Protein AF-A0A7S3XHD9-F1 (afdb_monomer_lite)

Sequence (256 aa):
PSIQSLKLDARKAGAHGLLSALAGLQSGSVPNLRVLRVNCAAEKDHFVDNLVDFCCNVLKPDVLESLHISGIRSFDTLCAILGAHSASLRTVRADYFVAGHEARFEEGALPLMPRLTSLALDVADVTEISSALALRVLSAIEEPEKVQRLYLPHVEISGDSNHVSQVVQVLNRFTGLKQLVLRFAFMPVSIKELVRMREVDLRHLPAVCISDHFIVAMERWAPWWPAISEVWEKEDSITGLSVFQEQIDFEVLDGT

Organism: Oxyrrhis marina (NCBI:txid2969)

Radius of gyration: 19.62 Å; chains: 1; bounding box: 44×36×56 Å

Structure (mmCIF, N/CA/C/O backbone):
data_AF-A0A7S3XHD9-F1
#
_entry.id   AF-A0A7S3XHD9-F1
#
loop_
_atom_site.group_PDB
_atom_site.id
_atom_site.type_symbol
_atom_site.label_atom_id
_atom_site.label_alt_id
_atom_site.label_comp_id
_atom_site.label_asym_id
_atom_site.label_entity_id
_atom_site.label_seq_id
_atom_site.pdbx_PDB_ins_code
_atom_site.Cartn_x
_atom_site.Cartn_y
_atom_site.Cartn_z
_atom_site.occupancy
_atom_site.B_iso_or_equiv
_atom_site.auth_seq_id
_atom_site.auth_comp_id
_atom_site.auth_asym_id
_atom_site.auth_atom_id
_atom_site.pdbx_PDB_model_num
ATOM 1 N N . PRO A 1 1 ? 5.217 16.726 -26.796 1.00 50.06 1 PRO A N 1
ATOM 2 C CA . PRO A 1 1 ? 4.225 16.212 -25.818 1.00 50.06 1 PRO A CA 1
ATOM 3 C C . PRO A 1 1 ? 4.930 15.432 -24.699 1.00 50.06 1 PRO A C 1
ATOM 5 O O . PRO A 1 1 ? 5.547 14.411 -24.980 1.00 50.06 1 PRO A O 1
ATOM 8 N N . SER A 1 2 ? 4.908 15.929 -23.459 1.00 76.06 2 SER A N 1
ATOM 9 C CA . SER A 1 2 ? 5.414 15.179 -22.304 1.00 76.06 2 SER A CA 1
ATOM 10 C C . SER A 1 2 ? 4.309 14.265 -21.772 1.00 76.06 2 SER A C 1
ATOM 12 O O . SER A 1 2 ? 3.224 14.724 -21.424 1.00 76.06 2 SER A O 1
ATOM 14 N N . ILE A 1 3 ? 4.562 12.956 -21.744 1.00 82.25 3 ILE A N 1
ATOM 15 C CA . ILE A 1 3 ? 3.629 11.990 -21.156 1.00 82.25 3 ILE A CA 1
ATOM 16 C C . ILE A 1 3 ? 3.676 12.179 -19.637 1.00 82.25 3 ILE A C 1
ATOM 18 O O . ILE A 1 3 ? 4.715 11.954 -19.024 1.00 82.25 3 ILE A O 1
ATOM 22 N N . GLN A 1 4 ? 2.564 12.620 -19.045 1.00 92.19 4 GLN A N 1
ATOM 23 C CA . GLN A 1 4 ? 2.429 12.795 -17.592 1.00 92.19 4 GLN A CA 1
ATOM 24 C C . GLN A 1 4 ? 1.729 11.618 -16.912 1.00 92.19 4 GLN A C 1
ATOM 26 O O . GLN A 1 4 ? 1.940 11.368 -15.725 1.00 92.19 4 GLN A O 1
ATOM 31 N N . SER A 1 5 ? 0.916 10.877 -17.665 1.00 95.31 5 SER A N 1
ATOM 32 C CA . SER A 1 5 ? 0.209 9.696 -17.188 1.00 95.31 5 SER A CA 1
ATOM 33 C C . SER A 1 5 ? 0.223 8.602 -18.245 1.00 95.31 5 SER A C 1
ATOM 35 O O . SER A 1 5 ? 0.056 8.882 -19.434 1.00 95.31 5 SER A O 1
ATOM 37 N N . LEU A 1 6 ? 0.415 7.361 -17.804 1.00 95.12 6 LEU A N 1
ATOM 38 C CA . LEU A 1 6 ? 0.430 6.182 -18.654 1.00 95.12 6 LEU A CA 1
ATOM 39 C C . LEU A 1 6 ? -0.411 5.073 -18.022 1.00 95.12 6 LEU A C 1
ATOM 41 O O . LEU A 1 6 ? -0.304 4.799 -16.825 1.00 95.12 6 LEU A O 1
ATOM 45 N N . LYS A 1 7 ? -1.233 4.420 -18.849 1.00 95.56 7 LYS A N 1
ATOM 46 C CA . LYS A 1 7 ? -1.968 3.209 -18.483 1.00 95.56 7 LYS A CA 1
ATOM 47 C C . LYS A 1 7 ? -1.581 2.066 -19.416 1.00 95.56 7 LYS A C 1
ATOM 49 O O . LYS A 1 7 ? -1.756 2.190 -20.627 1.00 95.56 7 LYS A O 1
ATOM 54 N N . LEU A 1 8 ? -1.123 0.957 -18.850 1.00 93.75 8 LEU A N 1
ATOM 55 C CA . LEU A 1 8 ? -0.760 -0.263 -19.567 1.00 93.75 8 LEU A CA 1
ATOM 56 C C . LEU A 1 8 ? -1.633 -1.427 -19.097 1.00 93.75 8 LEU A C 1
ATOM 58 O O . LEU A 1 8 ? -1.989 -1.528 -17.926 1.00 93.75 8 LEU A O 1
ATOM 62 N N . ASP A 1 9 ? -2.004 -2.296 -20.028 1.00 91.81 9 ASP A N 1
ATOM 63 C CA . ASP A 1 9 ? -2.854 -3.456 -19.764 1.00 91.81 9 ASP A CA 1
ATOM 64 C C . ASP A 1 9 ? -2.327 -4.639 -20.575 1.00 91.81 9 ASP A C 1
ATOM 66 O O . ASP A 1 9 ? -2.445 -4.658 -21.802 1.00 91.81 9 ASP A O 1
ATOM 70 N N . ALA A 1 10 ? -1.738 -5.620 -19.891 1.00 89.56 10 ALA A N 1
ATOM 71 C CA . ALA A 1 10 ? -1.084 -6.782 -20.484 1.00 89.56 10 ALA A CA 1
ATOM 72 C C . ALA A 1 10 ? -2.041 -7.695 -21.275 1.00 89.56 10 ALA A C 1
ATOM 74 O O . ALA A 1 10 ? -1.591 -8.549 -22.055 1.00 89.56 10 ALA A O 1
ATOM 75 N N . ARG A 1 11 ? -3.364 -7.514 -21.139 1.00 87.31 11 ARG A N 1
ATOM 76 C CA . ARG A 1 11 ? -4.358 -8.191 -21.987 1.00 87.31 11 ARG A CA 1
ATOM 77 C C . ARG A 1 11 ? -4.412 -7.600 -23.398 1.00 87.31 11 ARG A C 1
ATOM 79 O O . ARG A 1 11 ? -4.894 -8.260 -24.314 1.00 87.31 11 ARG A O 1
ATOM 86 N N . LYS A 1 12 ? -3.898 -6.383 -23.605 1.00 88.44 12 LYS A N 1
ATOM 87 C CA . LYS A 1 12 ? -3.920 -5.679 -24.894 1.00 88.44 12 LYS A CA 1
ATOM 88 C C . LYS A 1 12 ? -2.585 -5.824 -25.616 1.00 88.44 12 LYS A C 1
ATOM 90 O O . LYS A 1 12 ? -1.563 -5.357 -25.126 1.00 88.44 12 LYS A O 1
ATOM 95 N N . ALA A 1 13 ? -2.601 -6.372 -26.833 1.00 83.12 13 ALA A N 1
ATOM 96 C CA . ALA A 1 13 ? -1.393 -6.536 -27.653 1.00 83.12 13 ALA A CA 1
ATOM 97 C C . ALA A 1 13 ? -0.611 -5.220 -27.849 1.00 83.12 13 ALA A C 1
ATOM 99 O O . ALA A 1 13 ? 0.613 -5.204 -27.756 1.00 83.12 13 ALA A O 1
ATOM 100 N N . GLY A 1 14 ? -1.314 -4.094 -28.026 1.00 86.94 14 GLY A N 1
ATOM 101 C CA . GLY A 1 14 ? -0.682 -2.777 -28.159 1.00 86.94 14 GLY A CA 1
ATOM 102 C C . GLY A 1 14 ? 0.107 -2.323 -26.923 1.00 86.94 14 GLY A C 1
ATOM 103 O O . GLY A 1 14 ? 1.069 -1.577 -27.069 1.00 86.94 14 GLY A O 1
ATOM 104 N N . ALA A 1 15 ? -0.245 -2.792 -25.719 1.00 90.50 15 ALA A N 1
ATOM 105 C CA . ALA A 1 15 ? 0.493 -2.453 -24.502 1.00 90.50 15 ALA A CA 1
ATOM 106 C C . ALA A 1 15 ? 1.869 -3.133 -24.457 1.00 90.50 15 ALA A C 1
ATOM 108 O O . ALA A 1 15 ? 2.820 -2.520 -23.989 1.00 90.50 15 ALA A O 1
ATOM 109 N N . HIS A 1 16 ? 1.985 -4.356 -24.987 1.00 89.69 16 HIS A N 1
ATOM 110 C CA . HIS A 1 16 ? 3.262 -5.076 -25.089 1.00 89.69 16 HIS A CA 1
ATOM 111 C C . HIS A 1 16 ? 4.224 -4.359 -26.032 1.00 89.69 16 HIS A C 1
ATOM 113 O O . HIS A 1 16 ? 5.355 -4.073 -25.656 1.00 89.69 16 HIS A O 1
ATOM 119 N N . GLY A 1 17 ? 3.751 -4.008 -27.234 1.00 89.94 17 GLY A N 1
ATOM 120 C CA . GLY A 1 17 ? 4.565 -3.283 -28.212 1.00 89.94 17 GLY A CA 1
ATOM 121 C C . GLY A 1 17 ? 5.004 -1.908 -27.707 1.00 89.94 17 GLY A C 1
ATOM 122 O O . GLY A 1 17 ? 6.162 -1.536 -27.867 1.00 89.94 17 GLY A O 1
ATOM 123 N N . LEU A 1 18 ? 4.102 -1.174 -27.043 1.00 92.06 18 LEU A N 1
ATOM 124 C CA . LEU A 1 18 ? 4.435 0.113 -26.437 1.00 92.06 18 LEU A CA 1
ATOM 125 C C . LEU A 1 18 ? 5.470 -0.036 -25.318 1.00 92.06 18 LEU A C 1
ATOM 127 O O . LEU A 1 18 ? 6.449 0.700 -25.308 1.00 92.06 18 LEU A O 1
ATOM 131 N N . LEU A 1 19 ? 5.266 -0.970 -24.386 1.00 93.12 19 LEU A N 1
ATOM 132 C CA . LEU A 1 19 ? 6.171 -1.153 -23.256 1.00 93.12 19 LEU A CA 1
ATOM 133 C C . LEU A 1 19 ? 7.561 -1.614 -23.708 1.00 93.12 19 LEU A C 1
ATOM 135 O O . LEU A 1 19 ? 8.549 -1.065 -23.242 1.00 93.12 19 LEU A O 1
ATOM 139 N N . SER A 1 20 ? 7.643 -2.531 -24.674 1.00 92.31 20 SER A N 1
ATOM 140 C CA . SER A 1 20 ? 8.919 -2.941 -25.273 1.00 92.31 20 SER A CA 1
ATOM 141 C C . SER A 1 20 ? 9.640 -1.768 -25.954 1.00 92.31 20 SER A C 1
ATOM 143 O O . SER A 1 20 ? 10.838 -1.578 -25.752 1.00 92.31 20 SER A O 1
ATOM 145 N N . ALA A 1 21 ? 8.917 -0.921 -26.697 1.00 92.31 21 ALA A N 1
ATOM 146 C CA . ALA A 1 21 ? 9.502 0.277 -27.302 1.00 92.31 21 ALA A CA 1
ATOM 147 C C . ALA A 1 21 ? 9.981 1.293 -26.251 1.00 92.31 21 ALA A C 1
ATOM 149 O O . ALA A 1 21 ? 11.014 1.929 -26.442 1.00 92.31 21 ALA A O 1
ATOM 150 N N . LEU A 1 22 ? 9.240 1.443 -25.148 1.00 92.69 22 LEU A N 1
ATOM 151 C CA . LEU A 1 22 ? 9.609 2.312 -24.031 1.00 92.69 22 LEU A CA 1
ATOM 152 C C . LEU A 1 22 ? 10.825 1.778 -23.263 1.00 92.69 22 LEU A C 1
ATOM 154 O O . LEU A 1 22 ? 11.707 2.566 -22.939 1.00 92.69 22 LEU A O 1
ATOM 158 N N . ALA A 1 23 ? 10.898 0.471 -23.010 1.00 91.56 23 ALA A N 1
ATOM 159 C CA . ALA A 1 23 ? 12.026 -0.180 -22.342 1.00 91.56 23 ALA A CA 1
ATOM 160 C C . ALA A 1 23 ? 13.334 -0.058 -23.148 1.00 91.56 23 ALA A C 1
ATOM 162 O O . ALA A 1 23 ? 14.412 0.012 -22.571 1.00 91.56 23 ALA A O 1
ATOM 163 N N . GLY A 1 24 ? 13.245 0.051 -24.479 1.00 90.56 24 GLY A N 1
ATOM 164 C CA . GLY A 1 24 ? 14.393 0.291 -25.360 1.00 90.56 24 GLY A CA 1
ATOM 165 C C . GLY A 1 24 ? 14.891 1.744 -25.425 1.00 90.56 24 GLY A C 1
ATOM 166 O O . GLY A 1 24 ? 15.831 2.029 -26.169 1.00 90.56 24 GLY A O 1
ATOM 167 N N . LEU A 1 25 ? 14.263 2.684 -24.709 1.00 92.38 25 LEU A N 1
ATOM 168 C CA . LEU A 1 25 ? 14.710 4.079 -24.673 1.00 92.38 25 LEU A CA 1
ATOM 169 C C . LEU A 1 25 ? 15.933 4.260 -23.764 1.00 92.38 25 LEU A C 1
ATOM 171 O O . LEU A 1 25 ? 16.228 3.451 -22.892 1.00 92.38 25 LEU A O 1
ATOM 175 N N . GLN A 1 26 ? 16.641 5.377 -23.942 1.00 90.88 26 GLN A N 1
ATOM 176 C CA . GLN A 1 26 ? 17.751 5.731 -23.059 1.00 90.88 26 GLN A CA 1
ATOM 177 C C . GLN A 1 26 ? 17.249 6.117 -21.661 1.00 90.88 26 GLN A C 1
ATOM 179 O O . GLN A 1 26 ? 16.172 6.704 -21.513 1.00 90.88 26 GLN A O 1
ATOM 184 N N . SER A 1 27 ? 18.072 5.870 -20.643 1.00 88.25 27 SER A N 1
ATOM 185 C CA . SER A 1 27 ? 17.788 6.278 -19.265 1.00 88.25 27 SER A CA 1
ATOM 186 C C . SER A 1 27 ? 17.472 7.774 -19.147 1.00 88.25 27 SER A C 1
ATOM 188 O O . SER A 1 27 ? 18.116 8.616 -19.774 1.00 88.25 27 SER A O 1
ATOM 190 N N . GLY A 1 28 ? 16.447 8.113 -18.364 1.00 84.38 28 GLY A N 1
ATOM 191 C CA . GLY A 1 28 ? 15.985 9.483 -18.144 1.00 84.38 28 GLY A CA 1
ATOM 192 C C . GLY A 1 28 ? 15.171 10.092 -19.294 1.00 84.38 28 GLY A C 1
ATOM 193 O O . GLY A 1 28 ? 14.738 11.241 -19.177 1.00 84.38 28 GLY A O 1
ATOM 194 N N . SER A 1 29 ? 14.908 9.349 -20.377 1.00 87.25 29 SER A N 1
ATOM 195 C CA . SER A 1 29 ? 14.198 9.864 -21.566 1.00 87.25 29 SER A CA 1
ATOM 196 C C . SER A 1 29 ? 12.723 10.189 -21.322 1.00 87.25 29 SER A C 1
ATOM 198 O O . SER A 1 29 ? 12.101 10.896 -22.116 1.00 87.25 29 SER A O 1
ATOM 200 N N . VAL A 1 30 ? 12.149 9.713 -20.215 1.00 87.69 30 VAL A N 1
ATOM 201 C CA . VAL A 1 30 ? 10.763 9.992 -19.818 1.00 87.69 30 VAL A CA 1
ATOM 202 C C . VAL A 1 30 ? 10.754 10.725 -18.465 1.00 87.69 30 VAL A C 1
ATOM 204 O O . VAL A 1 30 ? 10.486 10.127 -17.424 1.00 87.69 30 VAL A O 1
ATOM 207 N N . PRO A 1 31 ? 11.054 12.040 -18.438 1.00 88.75 31 PRO A N 1
ATOM 208 C CA . PRO A 1 31 ? 11.304 12.770 -17.191 1.00 88.75 31 PRO A CA 1
ATOM 209 C C . PRO A 1 31 ? 10.044 13.308 -16.500 1.00 88.75 31 PRO A C 1
ATOM 211 O O . PRO A 1 31 ? 10.154 13.914 -15.438 1.00 88.75 31 PRO A O 1
ATOM 214 N N . ASN A 1 32 ? 8.864 13.161 -17.111 1.00 91.56 32 ASN A N 1
ATOM 215 C CA . ASN A 1 32 ? 7.633 13.831 -16.674 1.00 91.56 32 ASN A CA 1
ATOM 216 C C . ASN A 1 32 ?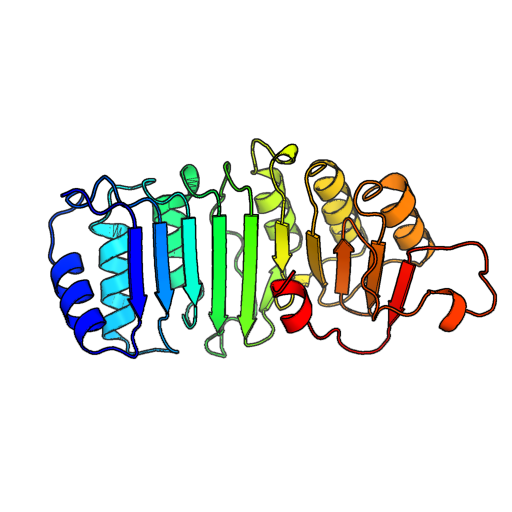 6.492 12.874 -16.311 1.00 91.56 32 ASN A C 1
ATOM 218 O O . ASN A 1 32 ? 5.406 13.350 -15.980 1.00 91.56 32 ASN A O 1
ATOM 222 N N . LEU A 1 33 ? 6.702 11.557 -16.383 1.00 95.56 33 LEU A N 1
ATOM 223 C CA . LEU A 1 33 ? 5.658 10.594 -16.049 1.00 95.56 33 LEU A CA 1
ATOM 224 C C . LEU A 1 33 ? 5.427 10.618 -14.535 1.00 95.56 33 LEU A C 1
ATOM 226 O O . LEU A 1 33 ? 6.297 10.211 -13.782 1.00 95.56 33 LEU A O 1
ATOM 230 N N . ARG A 1 34 ? 4.271 11.113 -14.083 1.00 96.69 34 ARG A N 1
ATOM 231 C CA . ARG A 1 34 ? 3.917 11.202 -12.655 1.00 96.69 34 ARG A CA 1
ATOM 232 C C . ARG A 1 34 ? 2.984 10.087 -12.208 1.00 96.69 34 ARG A C 1
ATOM 234 O O . ARG A 1 34 ? 3.009 9.705 -11.043 1.00 96.69 34 ARG A O 1
ATOM 241 N N . VAL A 1 35 ? 2.156 9.583 -13.122 1.00 97.44 35 VAL A N 1
ATOM 242 C CA . VAL A 1 35 ? 1.124 8.586 -12.820 1.00 97.44 35 VAL A CA 1
ATOM 243 C C . VAL A 1 35 ? 1.287 7.376 -13.724 1.00 97.44 35 VAL A C 1
ATOM 245 O O . VAL A 1 35 ? 1.111 7.485 -14.940 1.00 97.44 35 VAL A O 1
ATOM 248 N N . LEU A 1 36 ? 1.545 6.216 -13.131 1.00 97.31 36 LEU A N 1
ATOM 249 C CA . LEU A 1 36 ? 1.634 4.946 -13.840 1.00 97.31 36 LEU A CA 1
ATOM 250 C C . LEU A 1 36 ? 0.563 3.983 -13.324 1.00 97.31 36 LEU A C 1
ATOM 252 O O . LEU A 1 36 ? 0.463 3.726 -12.126 1.00 97.31 36 LEU A O 1
ATOM 256 N N . ARG A 1 37 ? -0.255 3.461 -14.240 1.00 96.62 37 ARG A N 1
ATOM 257 C CA . ARG A 1 37 ? -1.253 2.426 -13.954 1.00 96.62 37 ARG A CA 1
ATOM 258 C C . ARG A 1 37 ? -0.992 1.209 -14.827 1.00 96.62 37 ARG A C 1
ATOM 260 O O . ARG A 1 37 ? -1.014 1.332 -16.048 1.00 96.62 37 ARG A O 1
ATOM 267 N N . VAL A 1 38 ? -0.791 0.045 -14.234 1.00 94.12 38 VAL A N 1
ATOM 268 C CA . VAL A 1 38 ? -0.459 -1.182 -14.959 1.00 94.12 38 VAL A CA 1
ATOM 269 C C . VAL A 1 38 ? -1.341 -2.317 -14.478 1.00 94.12 38 VAL A C 1
ATOM 271 O O . VAL A 1 38 ? -1.474 -2.539 -13.284 1.00 94.12 38 VAL A O 1
ATOM 274 N N . ASN A 1 39 ? -1.931 -3.044 -15.419 1.00 91.56 39 ASN A N 1
ATOM 275 C CA . ASN A 1 39 ? -2.492 -4.363 -15.165 1.00 91.56 39 ASN A CA 1
ATOM 276 C C . ASN A 1 39 ? -1.586 -5.396 -15.841 1.00 91.56 39 ASN A C 1
ATOM 278 O O . ASN A 1 39 ? -1.550 -5.472 -17.070 1.00 91.56 39 ASN A O 1
ATOM 282 N N . CYS A 1 40 ? -0.846 -6.160 -15.044 1.00 87.38 40 CYS A N 1
ATOM 283 C CA . CYS A 1 40 ? 0.079 -7.201 -15.485 1.00 87.38 40 CYS A CA 1
ATOM 284 C C . CYS A 1 40 ? -0.634 -8.511 -15.863 1.00 87.38 40 CYS A C 1
ATOM 286 O O . CYS A 1 40 ? -0.023 -9.377 -16.483 1.00 87.38 40 CYS A O 1
ATOM 288 N N . ALA A 1 41 ? -1.928 -8.645 -15.545 1.00 79.00 41 ALA A N 1
ATOM 289 C CA . ALA A 1 41 ? -2.778 -9.781 -15.898 1.00 79.00 41 ALA A CA 1
ATOM 290 C C . ALA A 1 41 ? -2.167 -11.167 -15.588 1.00 79.00 41 ALA A C 1
ATOM 292 O O . ALA A 1 41 ? -2.332 -12.087 -16.386 1.00 79.00 41 ALA A O 1
ATOM 293 N N . ALA A 1 42 ? -1.519 -11.305 -14.423 1.00 62.09 42 ALA A N 1
ATOM 294 C CA . ALA A 1 42 ? -1.045 -12.565 -13.841 1.00 62.09 42 ALA A CA 1
ATOM 295 C C . ALA A 1 42 ? -0.026 -13.345 -14.706 1.00 62.09 42 ALA A C 1
ATOM 297 O O . ALA A 1 42 ? -0.090 -14.568 -14.788 1.00 62.09 42 ALA A O 1
ATOM 298 N N . GLU A 1 43 ? 0.926 -12.589 -15.268 1.00 60.78 43 GLU A N 1
ATOM 299 C CA . GLU A 1 43 ? 2.198 -12.992 -15.903 1.00 60.78 43 GLU A CA 1
ATOM 300 C C . GLU A 1 43 ? 2.185 -13.447 -17.373 1.00 60.78 43 GLU A C 1
ATOM 302 O O . GLU A 1 43 ? 1.714 -14.511 -17.762 1.00 60.78 43 GLU A O 1
ATOM 307 N N . LYS A 1 44 ? 2.824 -12.613 -18.199 1.00 59.84 44 LYS A N 1
ATOM 308 C CA . LYS A 1 44 ? 3.521 -12.983 -19.433 1.00 59.84 44 LYS A CA 1
ATOM 309 C C . LYS A 1 44 ? 4.944 -12.469 -19.226 1.00 59.84 44 LYS A C 1
ATOM 311 O O . LYS A 1 44 ? 5.110 -11.255 -19.290 1.00 59.84 44 LYS A O 1
ATOM 316 N N . ASP A 1 45 ? 5.910 -13.336 -18.936 1.00 68.50 45 ASP A N 1
ATOM 317 C CA . ASP A 1 45 ? 7.243 -12.994 -18.393 1.00 68.50 45 ASP A CA 1
ATOM 318 C C . ASP A 1 45 ? 7.872 -11.740 -19.027 1.00 68.50 45 ASP A C 1
ATOM 320 O O . ASP A 1 45 ? 8.182 -10.768 -18.345 1.00 68.50 45 ASP A O 1
ATOM 324 N N . HIS A 1 46 ? 7.875 -11.660 -20.362 1.00 81.25 46 HIS A N 1
ATOM 325 C CA . HIS A 1 46 ? 8.469 -10.530 -21.087 1.00 81.25 46 HIS A CA 1
ATOM 326 C C . HIS A 1 46 ? 7.798 -9.173 -20.817 1.00 81.25 46 HIS A C 1
ATOM 328 O O . HIS A 1 46 ? 8.421 -8.128 -20.986 1.00 81.25 46 HIS A O 1
ATOM 334 N N . PHE A 1 47 ? 6.514 -9.138 -20.457 1.00 88.69 47 PHE A N 1
ATOM 335 C CA . PHE A 1 47 ? 5.837 -7.885 -20.119 1.00 88.69 47 PHE A CA 1
ATOM 336 C C . PHE A 1 47 ? 6.332 -7.331 -18.785 1.00 88.69 47 PHE A C 1
ATOM 338 O O . PHE A 1 47 ? 6.496 -6.121 -18.658 1.00 88.69 47 PHE A O 1
ATOM 345 N N . VAL A 1 48 ? 6.558 -8.208 -17.806 1.00 89.06 48 VAL A N 1
ATOM 346 C CA . VAL A 1 48 ? 7.028 -7.821 -16.473 1.00 89.06 48 VAL A CA 1
ATOM 347 C C . VAL A 1 48 ? 8.491 -7.395 -16.541 1.00 89.06 48 VAL A C 1
ATOM 349 O O . VAL A 1 48 ? 8.814 -6.330 -16.026 1.00 89.06 48 VAL A O 1
ATOM 352 N N . ASP A 1 49 ? 9.329 -8.125 -17.279 1.00 90.12 49 ASP A N 1
ATOM 353 C CA . ASP A 1 49 ? 10.732 -7.748 -17.501 1.00 90.12 49 ASP A CA 1
ATOM 354 C C . ASP A 1 49 ? 10.844 -6.344 -18.110 1.00 90.12 49 ASP A C 1
ATOM 356 O O . ASP A 1 49 ? 11.497 -5.459 -17.560 1.00 90.12 49 ASP A O 1
ATOM 360 N N . ASN A 1 50 ? 10.101 -6.086 -19.195 1.00 93.69 50 ASN A N 1
ATOM 361 C CA . ASN A 1 50 ? 10.088 -4.762 -19.818 1.00 93.69 50 ASN A CA 1
ATOM 362 C C . ASN A 1 50 ? 9.489 -3.681 -18.898 1.00 93.69 50 ASN A C 1
ATOM 364 O O . ASN A 1 50 ? 9.836 -2.508 -19.033 1.00 93.69 50 ASN A O 1
ATOM 368 N N . LEU A 1 51 ? 8.575 -4.037 -17.985 1.00 94.75 51 LEU A N 1
ATOM 369 C CA . LEU A 1 51 ? 8.034 -3.099 -16.998 1.00 94.75 51 LEU A CA 1
ATOM 370 C C . LEU A 1 51 ? 9.107 -2.692 -15.993 1.00 94.75 51 LEU A C 1
ATOM 372 O 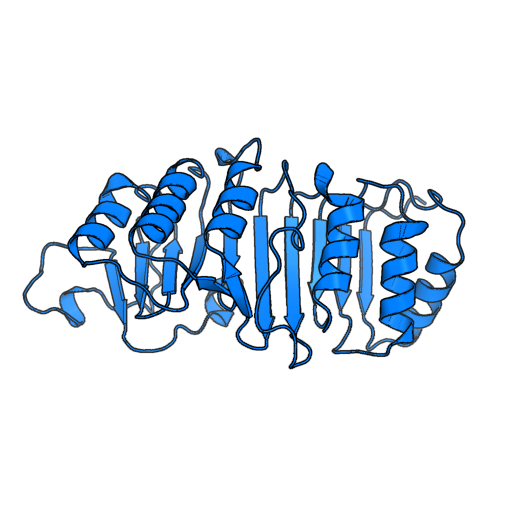O . LEU A 1 51 ? 9.250 -1.500 -15.724 1.00 94.75 51 LEU A O 1
ATOM 376 N N . VAL A 1 52 ? 9.855 -3.661 -15.468 1.00 94.06 52 VAL A N 1
ATOM 377 C CA . VAL A 1 52 ? 10.975 -3.408 -14.558 1.00 94.06 52 VAL A CA 1
ATOM 378 C C . VAL A 1 52 ? 12.030 -2.569 -15.256 1.00 94.06 52 VAL A C 1
ATOM 380 O O . VAL A 1 52 ? 12.413 -1.534 -14.723 1.00 94.06 52 VAL A O 1
ATOM 383 N N . ASP A 1 53 ? 12.444 -2.940 -16.467 1.00 94.56 53 ASP A N 1
ATOM 384 C CA . ASP A 1 53 ? 13.427 -2.166 -17.225 1.00 94.56 53 ASP A CA 1
ATOM 385 C C . ASP A 1 53 ? 12.952 -0.736 -17.472 1.00 94.56 53 ASP A C 1
ATOM 387 O O . ASP A 1 53 ? 13.687 0.230 -17.248 1.00 94.56 53 ASP A O 1
ATOM 391 N N . PHE A 1 54 ? 11.693 -0.570 -17.872 1.00 95.56 54 PHE A N 1
ATOM 392 C CA . PHE A 1 54 ? 11.133 0.753 -18.072 1.00 95.56 54 PHE A CA 1
ATOM 393 C C . PHE A 1 54 ? 11.140 1.579 -16.777 1.00 95.56 54 PHE A C 1
ATOM 395 O O . PHE A 1 54 ? 11.625 2.710 -16.778 1.00 95.56 54 PHE A O 1
ATOM 402 N N . CYS A 1 55 ? 10.634 1.034 -15.672 1.00 95.88 55 CYS A N 1
ATOM 403 C CA . CYS A 1 55 ? 10.525 1.756 -14.406 1.00 95.88 55 CYS A CA 1
ATOM 404 C C . CYS A 1 55 ? 11.882 2.020 -13.743 1.00 95.88 55 CYS A C 1
ATOM 406 O O . CYS A 1 55 ? 12.128 3.128 -13.278 1.00 95.88 55 CYS A O 1
ATOM 408 N N . CYS A 1 56 ? 12.766 1.030 -13.718 1.00 95.12 56 CYS A N 1
ATOM 409 C CA . CYS A 1 56 ? 14.016 1.089 -12.968 1.00 95.12 56 CYS A CA 1
ATOM 410 C C . CYS A 1 56 ? 15.170 1.692 -13.779 1.00 95.12 56 CYS A C 1
ATOM 412 O O . CYS A 1 56 ? 16.031 2.351 -13.200 1.00 95.12 56 CYS A O 1
ATOM 414 N N . ASN A 1 57 ? 15.193 1.497 -15.105 1.00 93.81 57 ASN A N 1
ATOM 415 C CA . ASN A 1 57 ? 16.333 1.878 -15.947 1.00 93.81 57 ASN A CA 1
ATOM 416 C C . ASN A 1 57 ? 16.023 3.048 -16.896 1.00 93.81 57 ASN A C 1
ATOM 418 O O . ASN A 1 57 ? 16.911 3.859 -17.178 1.00 93.81 57 ASN A O 1
ATOM 422 N N . VAL A 1 58 ? 14.783 3.170 -17.387 1.00 94.00 58 VAL A N 1
ATOM 423 C CA . VAL A 1 58 ? 14.406 4.197 -18.379 1.00 94.00 58 VAL A CA 1
ATOM 424 C C . VAL A 1 58 ? 13.787 5.439 -17.749 1.00 94.00 58 VAL A C 1
ATOM 426 O O . VAL A 1 58 ? 14.134 6.562 -18.132 1.00 94.00 58 VAL A O 1
ATOM 429 N N . LEU A 1 59 ? 12.847 5.275 -16.818 1.00 93.44 59 LEU A N 1
ATOM 430 C CA . LEU A 1 59 ? 12.245 6.409 -16.129 1.00 93.44 59 LEU A CA 1
ATOM 431 C C . LEU A 1 59 ? 13.312 7.170 -15.347 1.00 93.44 59 LEU A C 1
ATOM 433 O O . LEU A 1 59 ? 14.253 6.604 -14.796 1.00 93.44 59 LEU A O 1
ATOM 437 N N . LYS A 1 60 ? 13.149 8.492 -15.280 1.00 92.69 60 LYS A N 1
ATOM 438 C CA . LYS A 1 60 ? 13.951 9.279 -14.348 1.00 92.69 60 LYS A CA 1
ATOM 439 C C . LYS A 1 60 ? 13.628 8.799 -12.916 1.00 92.69 60 LYS A C 1
ATOM 441 O O . LYS A 1 60 ? 12.441 8.728 -12.593 1.00 92.69 60 LYS A O 1
ATOM 446 N N . PRO A 1 61 ? 14.625 8.515 -12.060 1.00 94.25 61 PRO A N 1
ATOM 447 C CA . PRO A 1 61 ? 14.380 8.145 -10.667 1.00 94.25 61 PRO A CA 1
ATOM 448 C C . PRO A 1 61 ? 13.516 9.180 -9.942 1.00 94.25 61 PRO A C 1
ATOM 450 O O . PRO A 1 61 ? 13.568 10.371 -10.268 1.00 94.25 61 PRO A O 1
ATOM 453 N N . ASP A 1 62 ? 12.704 8.713 -8.991 1.00 94.50 62 ASP A N 1
ATOM 454 C CA . ASP A 1 62 ? 11.829 9.566 -8.167 1.00 94.50 62 ASP A CA 1
ATOM 455 C C . ASP A 1 62 ? 10.947 10.546 -8.970 1.00 94.50 62 ASP A C 1
ATOM 457 O O . ASP A 1 62 ? 10.718 11.705 -8.599 1.00 94.50 62 ASP A O 1
ATOM 461 N N . VAL A 1 63 ? 10.453 10.090 -10.127 1.00 94.62 63 VAL A N 1
ATOM 462 C CA . VAL A 1 63 ? 9.504 10.852 -10.943 1.00 94.62 63 VAL A CA 1
ATOM 463 C C . VAL A 1 63 ? 8.049 10.483 -10.648 1.00 94.62 63 VAL A C 1
ATOM 465 O O . VAL A 1 63 ? 7.186 11.364 -10.716 1.00 94.62 63 VAL A O 1
ATOM 468 N N . LEU A 1 64 ? 7.770 9.221 -10.299 1.00 97.06 64 LEU A N 1
ATOM 469 C CA . LEU A 1 64 ? 6.411 8.735 -10.067 1.00 97.06 64 LEU A CA 1
ATOM 470 C C . LEU A 1 64 ? 5.862 9.231 -8.728 1.00 97.06 64 LEU A C 1
ATOM 472 O O . LEU A 1 64 ? 6.435 8.996 -7.669 1.00 97.06 64 LEU A O 1
ATOM 476 N N . GLU A 1 65 ? 4.703 9.874 -8.777 1.00 97.69 65 GLU A N 1
ATOM 477 C CA . GLU A 1 65 ? 3.948 10.311 -7.599 1.00 97.69 65 GLU A CA 1
ATOM 478 C C . GLU A 1 65 ? 2.798 9.347 -7.288 1.00 97.69 65 GLU A C 1
ATOM 480 O O . GLU A 1 65 ? 2.409 9.189 -6.130 1.00 97.69 65 GLU A O 1
ATOM 485 N N . SER A 1 66 ? 2.259 8.680 -8.313 1.00 97.62 66 SER A N 1
ATOM 486 C CA . SER A 1 66 ? 1.201 7.684 -8.173 1.00 97.62 66 SER A CA 1
ATOM 487 C C . SER A 1 66 ? 1.514 6.430 -8.978 1.00 97.62 66 SER A C 1
ATOM 489 O O . SER A 1 66 ? 1.721 6.493 -10.194 1.00 97.62 66 SER A O 1
ATOM 491 N N . LEU A 1 67 ? 1.493 5.292 -8.290 1.00 97.19 67 LEU A N 1
ATOM 492 C CA . LEU A 1 67 ? 1.678 3.974 -8.869 1.00 97.19 67 LEU A CA 1
ATOM 493 C C . LEU A 1 67 ? 0.477 3.090 -8.534 1.00 97.19 67 LEU A C 1
ATOM 495 O O . LEU A 1 67 ? 0.120 2.925 -7.370 1.00 97.19 67 LEU A O 1
ATOM 499 N N . HIS A 1 68 ? -0.137 2.522 -9.566 1.00 95.62 68 HIS A N 1
ATOM 500 C CA . HIS A 1 68 ? -1.119 1.456 -9.425 1.00 95.62 68 HIS A CA 1
ATOM 501 C C . HIS A 1 68 ? -0.662 0.261 -10.260 1.00 95.62 68 HIS A C 1
ATOM 503 O O . HIS A 1 68 ? -0.622 0.370 -11.484 1.00 95.62 68 HIS A O 1
ATOM 509 N N . ILE A 1 69 ? -0.326 -0.858 -9.626 1.00 92.50 69 ILE A N 1
ATOM 510 C CA . ILE A 1 69 ? 0.019 -2.108 -10.311 1.00 92.50 69 ILE A CA 1
ATOM 511 C C . ILE A 1 69 ? -0.943 -3.196 -9.850 1.00 92.50 69 ILE A C 1
ATOM 513 O O . ILE A 1 69 ? -1.097 -3.401 -8.657 1.00 92.50 69 ILE A O 1
ATOM 517 N N . SER A 1 70 ? -1.566 -3.911 -10.778 1.00 89.44 70 SER A N 1
ATOM 518 C CA . SER A 1 70 ? -2.365 -5.094 -10.463 1.00 89.44 70 SER A CA 1
ATOM 519 C C . SER A 1 70 ? -1.876 -6.326 -11.217 1.00 89.44 70 SER A C 1
ATOM 521 O O . SER A 1 70 ? -1.395 -6.224 -12.346 1.00 89.44 70 SER A O 1
ATOM 523 N N . GLY A 1 71 ? -2.002 -7.510 -10.619 1.00 85.00 71 GLY A N 1
ATOM 524 C CA . GLY A 1 71 ? -1.692 -8.786 -11.264 1.00 85.00 71 GLY A CA 1
ATOM 525 C C . GLY A 1 71 ? -0.207 -9.094 -11.448 1.00 85.00 71 GLY A C 1
ATOM 526 O O . GLY A 1 71 ? 0.119 -9.860 -12.354 1.00 85.00 71 GLY A O 1
ATOM 527 N N . ILE A 1 72 ? 0.679 -8.480 -10.664 1.00 85.38 72 ILE A N 1
ATOM 528 C CA . ILE A 1 72 ? 2.102 -8.854 -10.570 1.00 85.38 72 ILE A CA 1
ATOM 529 C C . ILE A 1 72 ? 2.231 -10.053 -9.617 1.00 85.38 72 ILE A C 1
ATOM 531 O O . ILE A 1 72 ? 1.490 -10.083 -8.639 1.00 85.38 72 ILE A O 1
ATOM 535 N N . ARG A 1 73 ? 3.079 -11.059 -9.895 1.00 81.06 73 ARG A N 1
ATOM 536 C CA . ARG A 1 73 ? 3.197 -12.249 -9.017 1.00 81.06 73 ARG A CA 1
ATOM 537 C C . ARG A 1 73 ? 4.516 -12.379 -8.243 1.00 81.06 73 ARG A C 1
ATOM 539 O O . ARG A 1 73 ? 4.740 -13.373 -7.562 1.00 81.06 73 ARG A O 1
ATOM 546 N N . SER A 1 74 ? 5.385 -11.379 -8.358 1.00 80.44 74 SER A N 1
ATOM 547 C CA . SER A 1 74 ? 6.664 -11.321 -7.651 1.00 80.44 74 SER A CA 1
ATOM 548 C C . SER A 1 74 ? 6.692 -10.082 -6.771 1.00 80.44 74 SER A C 1
ATOM 550 O O . SER A 1 74 ? 6.593 -8.952 -7.274 1.00 80.44 74 SER A O 1
ATOM 552 N N . PHE A 1 75 ? 6.840 -10.289 -5.462 1.00 80.56 75 PHE A N 1
ATOM 553 C CA . PHE A 1 75 ? 6.971 -9.183 -4.528 1.00 80.56 75 PHE A CA 1
ATOM 554 C C . PHE A 1 75 ? 8.281 -8.425 -4.729 1.00 80.56 75 PHE A C 1
ATOM 556 O O . PHE A 1 75 ? 8.276 -7.196 -4.730 1.00 80.56 75 PHE A O 1
ATOM 563 N N . ASP A 1 76 ? 9.382 -9.128 -4.991 1.00 82.12 76 ASP A N 1
ATOM 564 C CA . ASP A 1 76 ? 10.678 -8.507 -5.288 1.00 82.12 76 ASP A CA 1
ATOM 565 C C . ASP A 1 76 ? 10.594 -7.557 -6.484 1.00 82.12 76 ASP A C 1
ATOM 567 O O . ASP A 1 76 ? 11.127 -6.447 -6.455 1.00 82.12 76 ASP A O 1
ATOM 571 N N . THR A 1 77 ? 9.848 -7.951 -7.517 1.00 87.38 77 THR A N 1
ATOM 572 C CA . THR A 1 77 ? 9.607 -7.116 -8.697 1.00 87.38 77 THR A CA 1
ATOM 573 C C . THR A 1 77 ? 8.823 -5.853 -8.333 1.00 87.38 77 THR A C 1
ATOM 575 O O . THR A 1 77 ? 9.182 -4.751 -8.756 1.00 87.38 77 THR A O 1
ATOM 578 N N . LEU A 1 78 ? 7.769 -5.981 -7.517 1.00 88.81 78 LEU A N 1
ATOM 579 C CA . LEU A 1 78 ? 7.024 -4.828 -7.008 1.00 88.81 78 LEU A CA 1
ATOM 580 C C . LEU A 1 78 ? 7.939 -3.904 -6.189 1.00 88.81 78 LEU A C 1
ATOM 582 O O . LEU A 1 78 ? 7.950 -2.693 -6.407 1.00 88.81 78 LEU A O 1
ATOM 586 N N . CYS A 1 79 ? 8.732 -4.471 -5.284 1.00 88.31 79 CYS A N 1
ATOM 587 C CA . CYS A 1 79 ? 9.654 -3.747 -4.418 1.00 88.31 79 CYS A CA 1
ATOM 588 C C . CYS A 1 79 ? 10.758 -3.029 -5.196 1.00 88.31 79 CYS A C 1
ATOM 590 O O . CYS A 1 79 ? 11.071 -1.885 -4.868 1.00 88.31 79 CYS A O 1
ATOM 592 N N . ALA A 1 80 ? 11.286 -3.632 -6.262 1.00 91.12 80 ALA A N 1
ATOM 593 C CA . ALA A 1 80 ? 12.242 -2.986 -7.156 1.00 91.12 80 ALA A CA 1
ATOM 594 C C . ALA A 1 80 ? 11.640 -1.729 -7.811 1.00 91.12 80 ALA A C 1
ATOM 596 O O . ALA A 1 80 ? 12.248 -0.656 -7.771 1.00 91.12 80 ALA A O 1
ATOM 597 N N . ILE A 1 81 ? 10.412 -1.833 -8.338 1.00 93.69 81 ILE A N 1
ATOM 598 C CA . ILE A 1 81 ? 9.703 -0.700 -8.954 1.00 93.69 81 ILE A CA 1
ATOM 599 C C . ILE A 1 81 ? 9.400 0.391 -7.917 1.00 93.69 81 ILE A C 1
ATOM 601 O O . ILE A 1 81 ? 9.592 1.578 -8.190 1.00 93.69 81 ILE A O 1
ATOM 605 N N . LEU A 1 82 ? 8.935 0.009 -6.723 1.00 94.12 82 LEU A N 1
ATOM 606 C CA . LEU A 1 82 ? 8.694 0.949 -5.627 1.00 94.12 82 LEU A CA 1
ATOM 607 C C . LEU A 1 82 ? 9.992 1.642 -5.196 1.00 94.12 82 LEU A C 1
ATOM 609 O O . LEU A 1 82 ? 9.995 2.851 -4.974 1.00 94.12 82 LEU A O 1
ATOM 613 N N . GLY A 1 83 ? 11.098 0.900 -5.116 1.00 94.31 83 GLY A N 1
ATOM 614 C CA . GLY A 1 83 ? 12.405 1.395 -4.690 1.00 94.31 83 GLY A CA 1
ATOM 615 C C . GLY A 1 83 ? 12.933 2.491 -5.609 1.00 94.31 83 GLY A C 1
ATOM 616 O O . GLY A 1 83 ? 13.356 3.540 -5.122 1.00 94.31 83 GLY A O 1
ATOM 617 N N . ALA A 1 84 ? 12.807 2.297 -6.926 1.00 95.38 84 ALA A N 1
ATOM 618 C CA . ALA A 1 84 ? 13.242 3.250 -7.953 1.00 95.38 84 ALA A CA 1
ATOM 619 C C . ALA A 1 84 ? 12.568 4.639 -7.868 1.00 95.38 84 ALA A C 1
ATOM 621 O O . ALA A 1 84 ? 13.078 5.619 -8.425 1.00 95.38 84 ALA A O 1
ATOM 622 N N . HIS A 1 85 ? 11.417 4.736 -7.191 1.00 96.25 85 HIS A N 1
ATOM 623 C CA . HIS A 1 85 ? 10.634 5.972 -7.075 1.00 96.25 85 HIS A CA 1
ATOM 624 C C . HIS A 1 85 ? 10.193 6.309 -5.645 1.00 96.25 85 HIS A C 1
ATOM 626 O O . HIS A 1 85 ? 9.308 7.140 -5.425 1.00 96.25 85 HIS A O 1
ATOM 632 N N . SER A 1 86 ? 10.789 5.645 -4.662 1.00 95.12 86 SER A N 1
ATOM 633 C CA . SER A 1 86 ? 10.355 5.668 -3.267 1.00 95.12 86 SER A CA 1
ATOM 634 C C . SER A 1 86 ? 10.294 7.075 -2.660 1.00 95.12 86 SER A C 1
ATOM 636 O O . SER A 1 86 ? 9.370 7.368 -1.898 1.00 95.12 86 SER A O 1
ATOM 638 N N . ALA A 1 87 ? 11.192 7.990 -3.047 1.00 95.56 87 ALA A N 1
ATOM 639 C CA . ALA A 1 87 ? 11.232 9.342 -2.487 1.00 95.56 87 ALA A CA 1
ATOM 640 C C . ALA A 1 87 ? 10.145 10.277 -3.051 1.00 95.56 87 ALA A C 1
ATOM 642 O O . ALA A 1 87 ? 9.867 11.331 -2.469 1.00 95.56 87 ALA A O 1
ATOM 643 N N . SER A 1 88 ? 9.524 9.931 -4.184 1.00 96.62 88 SER A N 1
ATOM 644 C CA . SER A 1 88 ? 8.472 10.740 -4.816 1.00 96.62 88 SER A CA 1
ATOM 645 C C . SER A 1 88 ? 7.065 10.180 -4.655 1.00 96.62 88 SER A C 1
ATOM 647 O O . SER A 1 88 ? 6.105 10.948 -4.777 1.00 96.62 88 SER A O 1
ATOM 649 N N . LEU A 1 89 ? 6.932 8.880 -4.385 1.00 97.38 89 LEU A N 1
ATOM 650 C CA . LEU A 1 89 ? 5.642 8.206 -4.293 1.00 97.38 89 LEU A CA 1
ATOM 651 C C . LEU A 1 89 ? 4.776 8.784 -3.166 1.00 97.38 89 LEU A C 1
ATOM 653 O O . LEU A 1 89 ? 5.174 8.863 -2.005 1.00 97.38 89 LEU A O 1
ATOM 657 N N . ARG A 1 90 ? 3.551 9.165 -3.537 1.00 97.00 90 ARG A N 1
ATOM 658 C CA . ARG A 1 90 ? 2.494 9.640 -2.633 1.00 97.00 90 ARG A CA 1
ATOM 659 C C . ARG A 1 90 ? 1.338 8.657 -2.564 1.00 97.00 90 ARG A C 1
ATOM 661 O O . ARG A 1 90 ? 0.730 8.476 -1.517 1.00 97.00 90 ARG A O 1
ATOM 668 N N . THR A 1 91 ? 1.008 8.024 -3.683 1.00 96.56 91 THR A N 1
ATOM 669 C CA . THR A 1 91 ? -0.113 7.088 -3.764 1.00 96.56 91 THR A CA 1
ATOM 670 C C . THR A 1 91 ? 0.351 5.776 -4.361 1.00 96.56 91 THR A C 1
ATOM 672 O O . THR A 1 91 ? 0.768 5.743 -5.519 1.00 96.56 91 THR A O 1
ATOM 675 N N . VAL A 1 92 ? 0.229 4.703 -3.588 1.00 94.81 92 VAL A N 1
ATOM 676 C CA . VAL A 1 92 ? 0.552 3.345 -4.025 1.00 94.81 92 VAL A CA 1
ATOM 677 C C . VAL A 1 92 ? -0.680 2.471 -3.868 1.00 94.81 92 VAL A C 1
ATOM 679 O O . VAL A 1 92 ? -1.255 2.396 -2.785 1.00 94.81 92 VAL A O 1
ATOM 682 N N . ARG A 1 93 ? -1.073 1.818 -4.961 1.00 92.75 93 ARG A N 1
ATOM 683 C CA . ARG A 1 93 ? -1.996 0.684 -4.956 1.00 92.75 93 ARG A CA 1
ATOM 684 C C . ARG A 1 93 ? -1.314 -0.488 -5.641 1.00 92.75 93 ARG A C 1
ATOM 686 O O . ARG A 1 93 ? -0.935 -0.369 -6.806 1.00 92.75 93 ARG A O 1
ATOM 693 N N . ALA A 1 94 ? -1.145 -1.591 -4.938 1.00 89.25 94 ALA A N 1
ATOM 694 C CA . ALA A 1 94 ? -0.616 -2.806 -5.520 1.00 89.25 94 ALA A CA 1
ATOM 695 C C . ALA A 1 94 ? -1.549 -3.963 -5.195 1.00 89.25 94 ALA A C 1
ATOM 697 O O . ALA A 1 94 ? -1.713 -4.278 -4.025 1.00 89.25 94 ALA A O 1
ATOM 698 N N . ASP A 1 95 ? -2.107 -4.577 -6.234 1.00 83.56 95 ASP A N 1
ATOM 699 C CA . ASP A 1 95 ? -2.842 -5.831 -6.127 1.00 83.56 95 ASP A CA 1
ATOM 700 C C . ASP A 1 95 ? -1.916 -6.910 -6.710 1.00 83.56 95 ASP A C 1
ATOM 702 O O . ASP A 1 95 ? -1.741 -6.990 -7.931 1.00 83.56 95 ASP A O 1
ATOM 706 N N . TYR A 1 96 ? -1.235 -7.686 -5.876 1.00 74.44 96 TYR A N 1
ATOM 707 C CA . TYR A 1 96 ? -0.265 -8.683 -6.337 1.00 74.44 96 TYR A CA 1
ATOM 708 C C . TYR A 1 96 ? -0.599 -10.082 -5.837 1.00 74.44 96 TYR A C 1
ATOM 710 O O . TYR A 1 96 ? -1.473 -10.275 -5.008 1.00 74.44 96 TYR A O 1
ATOM 718 N N . PHE A 1 97 ? 0.041 -11.082 -6.418 1.00 66.31 97 PHE A N 1
ATOM 719 C CA . PHE A 1 97 ? -0.140 -12.484 -6.070 1.00 66.31 97 PHE A CA 1
ATOM 720 C C . PHE A 1 97 ? 1.195 -12.976 -5.530 1.00 66.31 97 PHE A C 1
ATOM 722 O O . PHE A 1 97 ? 2.226 -12.660 -6.114 1.00 66.31 97 PHE A O 1
ATOM 729 N N . VAL A 1 98 ? 1.216 -13.749 -4.452 1.00 60.97 98 VAL A N 1
ATOM 730 C CA . VAL A 1 98 ? 2.449 -14.459 -4.106 1.00 60.97 98 VAL A CA 1
ATOM 731 C C . VAL A 1 98 ? 2.587 -15.667 -5.019 1.00 60.97 98 VAL A C 1
ATOM 733 O O . VAL A 1 98 ? 1.684 -16.497 -5.115 1.00 60.97 98 VAL A O 1
ATOM 736 N N . ALA A 1 99 ? 3.732 -15.813 -5.682 1.00 56.28 99 ALA A N 1
ATOM 737 C CA . ALA A 1 99 ? 4.064 -17.022 -6.427 1.00 56.28 99 ALA A CA 1
ATOM 738 C C . ALA A 1 99 ? 4.377 -18.202 -5.483 1.00 56.28 99 ALA A C 1
ATOM 740 O O . ALA A 1 99 ? 5.507 -18.669 -5.458 1.00 56.28 99 ALA A O 1
ATOM 741 N N . GLY A 1 100 ? 3.413 -18.662 -4.671 1.00 53.97 100 GLY A N 1
ATOM 742 C CA . GLY A 1 100 ? 3.424 -19.907 -3.873 1.00 53.97 100 GLY A CA 1
ATOM 743 C C . GLY A 1 100 ? 4.603 -20.176 -2.913 1.00 53.97 100 GLY A C 1
ATOM 744 O O . GLY A 1 100 ? 4.581 -21.176 -2.196 1.00 53.97 100 GLY A O 1
ATOM 745 N N . HIS A 1 101 ? 5.635 -19.333 -2.895 1.00 53.66 101 HIS A N 1
ATOM 746 C CA . HIS A 1 101 ? 6.925 -19.567 -2.242 1.00 53.66 101 HIS A CA 1
ATOM 747 C C . HIS A 1 101 ? 7.337 -18.421 -1.305 1.00 53.66 101 HIS A C 1
ATOM 749 O O . HIS A 1 101 ? 8.160 -18.635 -0.416 1.00 53.66 101 HIS A O 1
ATOM 755 N N . GLU A 1 102 ? 6.749 -17.230 -1.444 1.00 61.84 102 GLU A N 1
ATOM 756 C CA . GLU A 1 102 ? 7.022 -16.071 -0.586 1.00 61.84 102 GLU A CA 1
ATOM 757 C C . GLU A 1 102 ? 6.035 -16.065 0.591 1.00 61.84 102 GLU A C 1
ATOM 759 O O . GLU A 1 102 ? 5.060 -15.327 0.606 1.00 61.84 102 GLU A O 1
ATOM 764 N N . ALA A 1 103 ? 6.236 -16.929 1.587 1.00 63.00 103 ALA A N 1
ATOM 765 C CA . ALA A 1 103 ? 5.343 -16.960 2.754 1.00 63.00 103 ALA A CA 1
ATOM 766 C C . ALA A 1 103 ? 5.544 -15.754 3.700 1.00 63.00 103 ALA A C 1
ATOM 768 O O . ALA A 1 103 ? 4.664 -15.435 4.500 1.00 63.00 103 ALA A O 1
ATOM 769 N N . ARG A 1 104 ? 6.715 -15.098 3.647 1.00 68.25 104 ARG A N 1
ATOM 770 C CA . ARG A 1 104 ? 7.131 -14.034 4.577 1.00 68.25 104 ARG A CA 1
ATOM 771 C C . ARG A 1 104 ? 7.990 -12.981 3.891 1.00 68.25 104 ARG A C 1
ATOM 773 O O . ARG A 1 104 ? 8.835 -13.330 3.072 1.00 68.25 104 ARG A O 1
ATOM 780 N N . PHE A 1 105 ? 7.844 -11.723 4.302 1.00 71.25 105 PHE A N 1
ATOM 781 C CA . PHE A 1 105 ? 8.695 -10.633 3.821 1.00 71.25 105 PHE A CA 1
ATOM 782 C C . PHE A 1 105 ? 9.989 -10.501 4.622 1.00 71.25 105 PHE A C 1
ATOM 784 O O . PHE A 1 105 ? 9.974 -10.469 5.855 1.00 71.25 105 PHE A O 1
ATOM 791 N N . GLU A 1 106 ? 11.109 -10.346 3.917 1.00 67.44 106 GLU A N 1
ATOM 792 C CA . GLU A 1 106 ? 12.392 -10.032 4.540 1.00 67.44 106 GLU A CA 1
ATOM 793 C C . GLU A 1 106 ? 12.458 -8.570 5.010 1.00 67.44 106 GLU A C 1
ATOM 795 O O . GLU A 1 106 ? 11.904 -7.648 4.398 1.00 67.44 106 GLU A O 1
ATOM 800 N N . GLU A 1 107 ? 13.178 -8.342 6.111 1.00 59.84 107 GLU A N 1
ATOM 801 C CA . GLU A 1 107 ? 13.368 -7.029 6.726 1.00 59.84 107 GLU A CA 1
ATOM 802 C C . GLU A 1 107 ? 14.267 -6.133 5.854 1.00 59.84 107 GLU A C 1
ATOM 804 O O . GLU A 1 107 ? 15.448 -5.933 6.099 1.00 59.84 107 GLU A O 1
ATOM 809 N N . GLY A 1 108 ? 13.695 -5.555 4.801 1.00 62.53 108 GLY A N 1
ATOM 810 C CA . GLY A 1 108 ? 14.456 -4.855 3.758 1.00 62.53 108 GLY A CA 1
ATOM 811 C C . GLY A 1 108 ? 13.747 -4.837 2.411 1.00 62.53 108 GLY A C 1
ATOM 812 O O . GLY A 1 108 ? 14.041 -3.971 1.596 1.00 62.53 108 GLY A O 1
ATOM 813 N N . ALA A 1 109 ? 12.778 -5.733 2.219 1.00 74.12 109 ALA A N 1
ATOM 814 C CA . ALA A 1 109 ? 12.100 -5.892 0.947 1.00 74.12 109 ALA A CA 1
ATOM 815 C C . ALA A 1 109 ? 11.237 -4.669 0.585 1.00 74.12 109 ALA A C 1
ATOM 817 O O . ALA A 1 109 ? 11.389 -4.120 -0.501 1.00 74.12 109 ALA A O 1
ATOM 818 N N . LEU A 1 110 ? 10.403 -4.161 1.506 1.00 84.12 110 LEU A N 1
ATOM 819 C CA . LEU A 1 110 ? 9.573 -2.984 1.221 1.00 84.12 110 LEU A CA 1
ATOM 820 C C . LEU A 1 110 ? 10.361 -1.666 1.417 1.00 84.12 110 LEU A C 1
ATOM 822 O O . LEU A 1 110 ? 10.813 -1.397 2.541 1.00 84.12 110 LEU A O 1
ATOM 826 N N . PRO A 1 111 ? 10.505 -0.821 0.374 1.00 88.75 111 PRO A N 1
ATOM 827 C CA . PRO A 1 111 ? 11.223 0.448 0.465 1.00 88.75 111 PRO A CA 1
ATOM 828 C C . PRO A 1 111 ? 10.450 1.492 1.280 1.00 88.75 111 PRO A C 1
ATOM 830 O O . PRO A 1 111 ? 9.218 1.493 1.337 1.00 88.75 111 PRO A O 1
ATOM 833 N N . LEU A 1 112 ? 11.184 2.418 1.900 1.00 92.00 112 LEU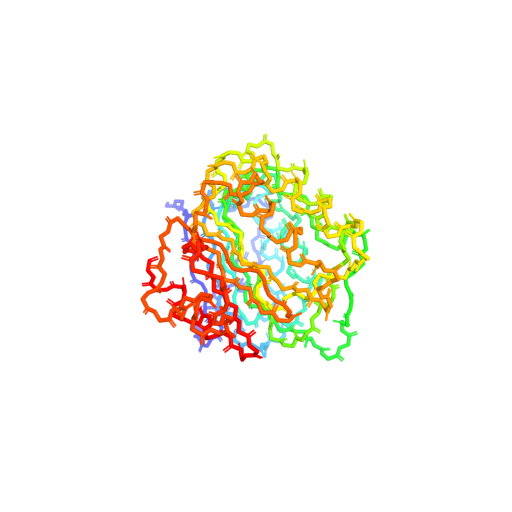 A N 1
ATOM 834 C CA . LEU A 1 112 ? 10.597 3.513 2.674 1.00 92.00 112 LEU A CA 1
ATOM 835 C C . LEU A 1 112 ? 10.047 4.590 1.738 1.00 92.00 112 LEU A C 1
ATOM 837 O O . LEU A 1 112 ? 10.769 5.091 0.885 1.00 92.00 112 LEU A O 1
ATOM 841 N N . MET A 1 113 ? 8.787 4.979 1.931 1.00 93.94 113 MET A N 1
ATOM 842 C CA . MET A 1 113 ? 8.101 5.977 1.104 1.00 93.94 113 MET A CA 1
ATOM 843 C C . MET A 1 113 ? 7.738 7.202 1.956 1.00 93.94 113 MET A C 1
ATOM 845 O O . MET A 1 113 ? 6.622 7.280 2.472 1.00 93.94 113 MET A O 1
ATOM 849 N N . PRO A 1 114 ? 8.661 8.163 2.146 1.00 94.31 114 PRO A N 1
ATOM 850 C CA . PRO A 1 114 ? 8.489 9.248 3.116 1.00 94.31 114 PRO A CA 1
ATOM 851 C C . PRO A 1 114 ? 7.304 10.178 2.819 1.00 94.31 114 PRO A C 1
ATOM 853 O O . PRO A 1 114 ? 6.738 10.765 3.737 1.00 94.31 114 PRO A O 1
ATOM 856 N N . ARG A 1 115 ? 6.896 10.298 1.548 1.00 95.81 115 ARG A N 1
ATOM 857 C CA . ARG A 1 115 ? 5.842 11.223 1.086 1.00 95.81 115 ARG A CA 1
ATOM 858 C C . ARG A 1 115 ? 4.472 10.575 0.896 1.00 95.81 115 ARG A C 1
ATOM 860 O O . ARG A 1 115 ? 3.592 11.170 0.267 1.00 95.81 115 ARG A O 1
ATOM 867 N N . LEU A 1 116 ? 4.301 9.352 1.387 1.00 94.81 116 LEU A N 1
ATOM 868 C CA . LEU A 1 116 ? 3.081 8.579 1.210 1.00 94.81 116 LEU A CA 1
ATOM 869 C C . LEU A 1 116 ? 1.879 9.311 1.825 1.00 94.81 116 LEU A C 1
ATOM 871 O O . LEU A 1 116 ? 1.943 9.792 2.949 1.00 94.81 116 LEU A O 1
ATOM 875 N N . THR A 1 117 ? 0.775 9.379 1.087 1.00 93.75 117 THR A N 1
ATOM 876 C CA . THR A 1 117 ? -0.531 9.884 1.542 1.00 93.75 117 THR A CA 1
ATOM 877 C C . THR A 1 117 ? -1.641 8.839 1.399 1.00 93.75 117 THR A C 1
ATOM 879 O O . THR A 1 117 ? -2.721 8.988 1.972 1.00 93.75 117 THR A O 1
ATOM 882 N N . SER A 1 118 ? -1.398 7.774 0.633 1.00 93.56 118 SER A N 1
ATOM 883 C CA . SER A 1 118 ? -2.327 6.663 0.450 1.00 93.56 118 SER A CA 1
ATOM 884 C C . SER A 1 118 ? -1.562 5.389 0.108 1.00 93.56 118 SER A C 1
ATOM 886 O O . SER A 1 118 ? -0.803 5.373 -0.864 1.00 93.56 118 SER A O 1
ATOM 888 N N . LEU A 1 119 ? -1.822 4.320 0.860 1.00 91.62 119 LEU A N 1
ATOM 889 C CA . LEU A 1 119 ? -1.272 2.987 0.624 1.00 91.62 119 LEU A CA 1
ATOM 890 C C . LEU A 1 119 ? -2.392 1.955 0.577 1.00 91.62 119 LEU A C 1
ATOM 892 O O . LEU A 1 119 ? -3.173 1.861 1.519 1.00 91.62 119 LEU A O 1
ATOM 896 N N . ALA A 1 120 ? -2.420 1.172 -0.493 1.00 89.62 120 ALA A N 1
ATOM 897 C CA . ALA A 1 120 ? -3.205 -0.044 -0.604 1.00 89.62 120 ALA A CA 1
ATOM 898 C C . ALA A 1 120 ? -2.294 -1.167 -1.105 1.00 89.62 120 ALA A C 1
ATOM 900 O O . ALA A 1 120 ? -1.782 -1.079 -2.221 1.00 89.62 120 ALA A O 1
ATOM 901 N N . LEU A 1 121 ? -2.056 -2.182 -0.278 1.00 86.44 121 LEU A N 1
ATOM 902 C CA . LEU A 1 121 ? -1.381 -3.413 -0.685 1.00 86.44 121 LEU A CA 1
ATOM 903 C C . LEU A 1 121 ? -2.360 -4.562 -0.476 1.00 86.44 121 LEU A C 1
ATOM 905 O O . LEU A 1 121 ? -2.668 -4.933 0.657 1.00 86.44 121 LEU A O 1
ATOM 909 N N . ASP A 1 122 ? -2.859 -5.075 -1.588 1.00 82.38 122 ASP A N 1
ATOM 910 C CA . ASP A 1 122 ? -3.750 -6.215 -1.660 1.00 82.38 122 ASP A CA 1
ATOM 911 C C . ASP A 1 122 ? -2.979 -7.410 -2.235 1.00 82.38 122 ASP A C 1
ATOM 913 O O . ASP A 1 122 ? -2.238 -7.273 -3.213 1.00 82.38 122 ASP A O 1
ATOM 917 N N . VAL A 1 123 ? -3.100 -8.566 -1.588 1.00 74.50 123 VAL A N 1
ATOM 918 C CA . VAL A 1 123 ? -2.323 -9.764 -1.909 1.00 74.50 123 VAL A CA 1
ATOM 919 C C . VAL A 1 123 ? -3.252 -10.952 -2.052 1.00 74.50 123 VAL A C 1
ATOM 921 O O . VAL A 1 123 ? -3.944 -11.345 -1.121 1.00 74.50 123 VAL A O 1
ATOM 924 N N . ALA A 1 124 ? -3.264 -11.564 -3.224 1.00 66.38 124 ALA A N 1
ATOM 925 C CA . ALA A 1 124 ? -3.840 -12.884 -3.366 1.00 66.38 124 ALA A CA 1
ATOM 926 C C . ALA A 1 124 ? -2.852 -13.904 -2.782 1.00 66.38 124 ALA A C 1
ATOM 928 O O . ALA A 1 124 ? -1.699 -13.968 -3.212 1.00 66.38 124 ALA A O 1
ATOM 929 N N . ASP A 1 125 ? -3.350 -14.684 -1.826 1.00 66.19 125 ASP A N 1
ATOM 930 C CA . ASP A 1 125 ? -2.620 -15.532 -0.878 1.00 66.19 125 ASP A CA 1
ATOM 931 C C . ASP A 1 125 ? -2.029 -14.794 0.329 1.00 66.19 125 ASP A C 1
ATOM 933 O O . ASP A 1 125 ? -1.622 -13.637 0.284 1.00 66.19 125 ASP A O 1
ATOM 937 N N . VAL A 1 126 ? -2.045 -15.494 1.461 1.00 64.25 126 VAL A N 1
ATOM 938 C CA . VAL A 1 126 ? -1.628 -14.959 2.754 1.00 64.25 126 VAL A CA 1
ATOM 939 C C . VAL A 1 126 ? -0.116 -14.754 2.765 1.00 64.25 126 VAL A C 1
ATOM 941 O O . VAL A 1 126 ? 0.637 -15.720 2.644 1.00 64.25 126 VAL A O 1
ATOM 944 N N . THR A 1 127 ? 0.328 -13.511 2.964 1.00 72.06 127 THR A N 1
ATOM 945 C CA . THR A 1 127 ? 1.747 -13.198 3.183 1.00 72.06 127 THR A CA 1
ATOM 946 C C . THR A 1 127 ? 1.974 -12.493 4.503 1.00 72.06 127 THR A C 1
ATOM 948 O O . THR A 1 127 ? 1.229 -11.586 4.869 1.00 72.06 127 THR A O 1
ATOM 951 N N . GLU A 1 128 ? 3.038 -12.881 5.200 1.00 79.31 128 GLU A N 1
ATOM 952 C CA . GLU A 1 128 ? 3.351 -12.360 6.525 1.00 79.31 128 GLU A CA 1
ATOM 953 C C . GLU A 1 128 ? 4.275 -11.123 6.457 1.00 79.31 128 GLU A C 1
ATOM 955 O O . GLU A 1 128 ? 5.443 -11.245 6.070 1.00 79.31 128 GLU A O 1
ATOM 960 N N . ILE A 1 129 ? 3.792 -9.939 6.871 1.00 80.50 129 ILE A N 1
ATOM 961 C CA . ILE A 1 129 ? 4.643 -8.775 7.206 1.00 80.50 129 ILE A CA 1
ATOM 962 C C . ILE A 1 129 ? 4.973 -8.838 8.694 1.00 80.50 129 ILE A C 1
ATOM 964 O O . ILE A 1 129 ? 4.079 -8.830 9.536 1.00 80.50 129 ILE A O 1
ATOM 968 N N . SER A 1 130 ? 6.257 -8.800 9.053 1.00 82.12 130 SER A N 1
ATOM 969 C CA . SER A 1 130 ? 6.618 -8.631 10.460 1.00 82.12 130 SER A CA 1
ATOM 970 C C . SER A 1 130 ? 6.174 -7.255 10.969 1.00 82.12 130 SER A C 1
ATOM 972 O O . SER A 1 130 ? 6.322 -6.228 10.301 1.00 82.12 130 SER A O 1
ATOM 974 N N . SER A 1 131 ? 5.659 -7.202 12.191 1.00 83.31 131 SER A N 1
ATOM 975 C CA . SER A 1 131 ? 5.280 -5.946 12.850 1.00 83.31 131 SER A CA 1
ATOM 976 C C . SER A 1 131 ? 6.435 -4.937 12.914 1.00 83.31 131 SER A C 1
ATOM 978 O O . SER A 1 131 ? 6.207 -3.744 12.736 1.00 83.31 131 SER A O 1
ATOM 980 N N . ALA A 1 132 ? 7.680 -5.400 13.069 1.00 85.06 132 ALA A N 1
ATOM 981 C CA . ALA A 1 132 ? 8.879 -4.563 12.993 1.00 85.06 132 ALA A CA 1
ATOM 982 C C . ALA A 1 132 ? 9.021 -3.860 11.630 1.00 85.06 132 ALA A C 1
ATOM 984 O O . ALA A 1 132 ? 9.261 -2.651 11.577 1.00 85.06 132 ALA A O 1
ATOM 985 N N . LEU A 1 133 ? 8.806 -4.585 10.526 1.00 84.81 133 LEU A N 1
ATOM 986 C CA . LEU A 1 133 ? 8.809 -4.008 9.182 1.00 84.81 133 LEU A CA 1
ATOM 987 C C . LEU A 1 133 ? 7.670 -2.993 9.010 1.00 84.81 133 LEU A C 1
ATOM 989 O O . LEU A 1 133 ? 7.915 -1.886 8.524 1.00 84.81 133 LEU A O 1
ATOM 993 N N . ALA A 1 134 ? 6.454 -3.328 9.453 1.00 85.06 134 ALA A N 1
ATOM 994 C CA . ALA A 1 134 ? 5.312 -2.413 9.405 1.00 85.06 134 ALA A CA 1
ATOM 995 C C . ALA A 1 134 ? 5.592 -1.115 10.185 1.00 85.06 134 ALA A C 1
ATOM 997 O O . ALA A 1 134 ? 5.415 -0.017 9.655 1.00 85.06 134 ALA A O 1
ATOM 998 N N . LEU A 1 135 ? 6.106 -1.229 11.414 1.00 88.44 135 LEU A N 1
ATOM 999 C CA . LEU A 1 135 ? 6.491 -0.097 12.259 1.00 88.44 135 LEU A CA 1
ATOM 1000 C C . LEU A 1 135 ? 7.557 0.773 11.600 1.00 88.44 135 LEU A C 1
ATOM 1002 O O . LEU A 1 135 ? 7.441 1.999 11.627 1.00 88.44 135 LEU A O 1
ATOM 1006 N N . ARG A 1 136 ? 8.574 0.159 10.989 1.00 89.56 136 ARG A N 1
ATOM 1007 C CA . ARG A 1 136 ? 9.645 0.863 10.276 1.00 89.56 136 ARG A CA 1
ATOM 1008 C C . ARG A 1 136 ? 9.096 1.683 9.110 1.00 89.56 136 ARG A C 1
ATOM 1010 O O . ARG A 1 136 ? 9.438 2.856 8.980 1.00 89.56 136 ARG A O 1
ATOM 1017 N N . VAL A 1 137 ? 8.227 1.085 8.293 1.00 88.12 137 VAL A N 1
ATOM 1018 C CA . VAL A 1 137 ? 7.615 1.737 7.123 1.00 88.12 137 VAL A CA 1
ATOM 1019 C C . VAL A 1 137 ? 6.706 2.884 7.554 1.00 88.12 137 VAL A C 1
ATOM 1021 O O . VAL A 1 137 ? 6.868 4.000 7.068 1.00 88.12 137 VAL A O 1
ATOM 1024 N N . LEU A 1 138 ? 5.803 2.646 8.510 1.00 89.38 138 LEU A N 1
ATOM 1025 C CA . LEU A 1 138 ? 4.901 3.679 9.029 1.00 89.38 138 LEU A CA 1
ATOM 1026 C C . LEU A 1 138 ? 5.674 4.823 9.697 1.00 89.38 138 LEU A C 1
ATOM 1028 O O . LEU A 1 138 ? 5.331 5.992 9.529 1.00 89.38 138 LEU A O 1
ATOM 1032 N N . SER A 1 139 ? 6.743 4.508 10.430 1.00 90.81 139 SER A N 1
ATOM 1033 C CA . SER A 1 139 ? 7.536 5.521 11.131 1.00 90.81 139 SER A CA 1
ATOM 1034 C C . SER A 1 139 ? 8.337 6.420 10.195 1.00 90.81 139 SER A C 1
ATOM 1036 O O . SER A 1 139 ? 8.625 7.552 10.582 1.00 90.81 139 SER A O 1
ATOM 1038 N N . ALA A 1 140 ? 8.672 5.935 8.996 1.00 92.06 140 ALA A N 1
ATOM 1039 C CA . ALA A 1 140 ? 9.443 6.663 7.992 1.00 92.06 140 ALA A CA 1
ATOM 1040 C C . ALA A 1 140 ? 8.626 7.701 7.202 1.00 92.06 140 ALA A C 1
ATOM 1042 O O . ALA A 1 140 ? 9.212 8.481 6.454 1.00 92.06 140 ALA A O 1
ATOM 1043 N N . ILE A 1 141 ? 7.298 7.723 7.347 1.00 93.56 141 ILE A N 1
ATOM 1044 C CA . ILE A 1 141 ? 6.440 8.721 6.700 1.00 93.56 141 ILE A CA 1
ATOM 1045 C C . ILE A 1 141 ? 6.662 10.083 7.376 1.00 93.56 141 ILE A C 1
ATOM 1047 O O . ILE A 1 141 ? 6.505 10.217 8.593 1.00 93.56 141 ILE A O 1
ATOM 1051 N N . GLU A 1 142 ? 7.042 11.086 6.579 1.00 94.38 142 GLU A N 1
ATOM 1052 C CA . GLU A 1 142 ? 7.423 12.431 7.040 1.00 94.38 142 GLU A CA 1
ATOM 1053 C C . GLU A 1 142 ? 6.215 13.240 7.524 1.00 94.38 142 GLU A C 1
ATOM 1055 O O . GLU A 1 142 ? 6.300 13.934 8.534 1.00 94.38 142 GLU A O 1
ATOM 1060 N N . GLU A 1 143 ? 5.090 13.120 6.817 1.00 93.06 143 GLU A N 1
ATOM 1061 C CA . GLU A 1 143 ? 3.857 13.884 7.050 1.00 93.06 143 GLU A CA 1
ATOM 1062 C C . GLU A 1 143 ? 2.675 12.926 7.323 1.00 93.06 143 GLU A C 1
ATOM 1064 O O . GLU A 1 143 ? 1.751 12.824 6.506 1.00 93.06 143 GLU A O 1
ATOM 1069 N N . PRO A 1 144 ? 2.700 12.156 8.434 1.00 93.44 144 PRO A N 1
ATOM 1070 C CA . PRO A 1 144 ? 1.696 11.128 8.728 1.00 93.44 144 PRO A CA 1
ATOM 1071 C C . PRO A 1 144 ? 0.270 11.691 8.812 1.00 93.44 144 PRO A C 1
ATOM 1073 O O . PRO A 1 144 ? -0.690 11.011 8.460 1.00 93.44 144 PRO A O 1
ATOM 1076 N N . GLU A 1 145 ? 0.107 12.953 9.205 1.00 93.69 145 GLU A N 1
ATOM 1077 C CA . GLU A 1 145 ? -1.177 13.652 9.257 1.00 93.69 145 GLU A CA 1
ATOM 1078 C C . GLU A 1 145 ? -1.817 13.882 7.878 1.00 93.69 145 GLU A C 1
ATOM 1080 O O . GLU A 1 145 ? -3.013 14.154 7.795 1.00 93.69 145 GLU A O 1
ATOM 1085 N N . LYS A 1 146 ? -1.052 13.772 6.783 1.00 93.94 146 LYS A N 1
ATOM 1086 C CA . LYS A 1 146 ? -1.575 13.881 5.409 1.00 93.94 146 LYS A CA 1
ATOM 1087 C C . LYS A 1 146 ? -2.022 12.546 4.826 1.00 93.94 146 LYS A C 1
ATOM 1089 O O . LYS A 1 146 ? -2.616 12.526 3.744 1.00 93.94 146 LYS A O 1
ATOM 1094 N N . VAL A 1 147 ? -1.733 11.441 5.506 1.00 93.50 147 VAL A N 1
ATOM 1095 C CA . VAL A 1 147 ? -2.144 10.109 5.072 1.00 93.50 147 VAL A CA 1
ATOM 1096 C C . VAL A 1 147 ? -3.635 9.946 5.304 1.00 93.50 147 VAL A C 1
ATOM 1098 O O . VAL A 1 147 ? -4.116 10.081 6.421 1.00 93.50 147 VAL A O 1
ATOM 1101 N N . GLN A 1 148 ? -4.369 9.639 4.238 1.00 92.62 148 GLN A N 1
ATOM 1102 C CA . GLN A 1 148 ? -5.824 9.490 4.290 1.00 92.62 148 GLN A CA 1
ATOM 1103 C C . GLN A 1 148 ? -6.269 8.032 4.308 1.00 92.62 148 GLN A C 1
ATOM 1105 O O . GLN A 1 148 ? -7.345 7.734 4.826 1.00 92.62 148 GLN A O 1
ATOM 1110 N N . ARG A 1 149 ? -5.475 7.130 3.722 1.00 91.94 149 ARG A N 1
ATOM 1111 C CA . ARG A 1 149 ? -5.831 5.716 3.576 1.00 91.94 149 ARG A CA 1
ATOM 1112 C C . ARG A 1 149 ? -4.629 4.811 3.814 1.00 91.94 149 ARG A C 1
ATOM 1114 O O . ARG A 1 149 ? -3.585 5.001 3.186 1.00 91.94 149 ARG A O 1
ATOM 1121 N N . LEU A 1 150 ? -4.817 3.815 4.672 1.00 91.12 150 LEU A N 1
ATOM 1122 C CA . LEU A 1 150 ? -3.914 2.682 4.862 1.00 91.12 150 LEU A CA 1
ATOM 1123 C C . LEU A 1 150 ? -4.734 1.400 4.735 1.00 91.12 150 LEU A C 1
ATOM 1125 O O . LEU A 1 150 ? -5.635 1.163 5.535 1.00 91.12 150 LEU A O 1
ATOM 1129 N N . TYR A 1 151 ? -4.444 0.601 3.718 1.00 88.56 151 TYR A N 1
ATOM 1130 C CA . TYR A 1 151 ? -5.235 -0.569 3.367 1.00 88.56 151 TYR A CA 1
ATOM 1131 C C . TYR A 1 151 ? -4.324 -1.777 3.131 1.00 88.56 151 TYR A C 1
ATOM 1133 O O . TYR A 1 151 ? -3.576 -1.813 2.157 1.00 88.56 151 TYR A O 1
ATOM 1141 N N . LEU A 1 152 ? -4.357 -2.731 4.063 1.00 85.50 152 LEU A N 1
ATOM 1142 C CA . LEU A 1 152 ? -3.532 -3.944 4.097 1.00 85.50 152 LEU A CA 1
ATOM 1143 C C . LEU A 1 152 ? -4.398 -5.180 4.456 1.00 85.50 152 LEU A C 1
ATOM 1145 O O . LEU A 1 152 ? -4.136 -5.841 5.462 1.00 85.50 152 LEU A O 1
ATOM 1149 N N . PRO A 1 153 ? -5.480 -5.477 3.706 1.00 73.81 153 PRO A N 1
ATOM 1150 C CA . PRO A 1 153 ? -6.453 -6.525 4.050 1.00 73.81 153 PRO A CA 1
ATOM 1151 C C . PRO A 1 153 ? -5.924 -7.955 3.909 1.00 73.81 153 PRO A C 1
ATOM 1153 O O . PRO A 1 153 ? -6.391 -8.848 4.596 1.00 73.81 153 PRO A O 1
ATOM 1156 N N . HIS A 1 154 ? -4.980 -8.225 3.017 1.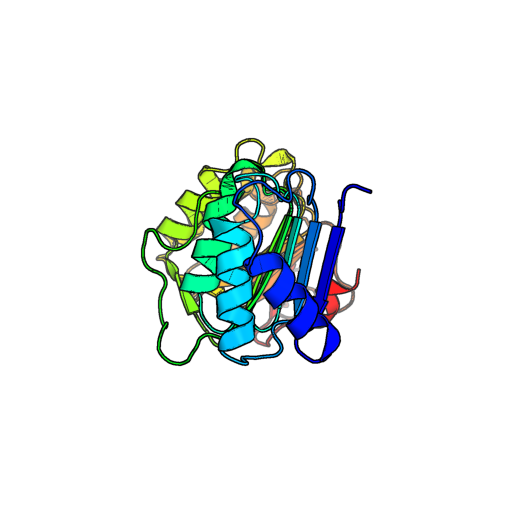00 75.81 154 HIS A N 1
ATOM 1157 C CA . HIS A 1 154 ? -4.525 -9.595 2.749 1.00 75.81 154 HIS A CA 1
ATOM 1158 C C . HIS A 1 154 ? -3.074 -9.831 3.164 1.00 75.81 154 HIS A C 1
ATOM 1160 O O . HIS A 1 154 ? -2.475 -10.864 2.879 1.00 75.81 154 HIS A O 1
ATOM 1166 N N . VAL A 1 155 ? -2.538 -8.879 3.917 1.00 73.19 155 VAL A N 1
ATOM 1167 C CA . VAL A 1 155 ? -1.206 -8.935 4.486 1.00 73.19 155 VAL A CA 1
ATOM 1168 C C . VAL A 1 155 ? -1.336 -9.283 5.960 1.00 73.19 155 VAL A C 1
ATOM 1170 O O . VAL A 1 155 ? -1.870 -8.497 6.735 1.00 73.19 155 VAL A O 1
ATOM 1173 N N . GLU A 1 156 ? -0.853 -10.452 6.363 1.00 80.44 156 GLU A N 1
ATOM 1174 C CA . GLU A 1 156 ? -0.883 -10.870 7.758 1.00 80.44 156 GLU A CA 1
ATOM 1175 C C . GLU A 1 156 ? 0.261 -10.225 8.530 1.00 80.44 156 GLU A C 1
ATOM 1177 O O . GLU A 1 156 ? 1.427 -10.586 8.391 1.00 80.44 156 GLU A O 1
ATOM 1182 N N . ILE A 1 157 ? -0.067 -9.253 9.374 1.00 80.56 157 ILE A N 1
ATOM 1183 C CA . ILE A 1 157 ? 0.919 -8.666 10.272 1.00 80.56 157 ILE A CA 1
ATOM 1184 C C . ILE A 1 157 ? 1.191 -9.654 11.408 1.00 80.56 157 ILE A C 1
ATOM 1186 O O . ILE A 1 157 ? 0.284 -9.988 12.177 1.00 80.56 157 ILE A O 1
ATOM 1190 N N . SER A 1 158 ? 2.437 -10.113 11.537 1.00 79.56 158 SER A N 1
ATOM 1191 C CA . SER A 1 158 ? 2.864 -10.968 12.644 1.00 79.56 158 SER A CA 1
ATOM 1192 C C . SER A 1 158 ? 3.553 -10.180 13.753 1.00 79.56 158 SER A C 1
ATOM 1194 O O . SER A 1 158 ? 4.442 -9.349 13.542 1.00 79.56 158 SER A O 1
ATOM 1196 N N . GLY A 1 159 ? 3.134 -10.436 14.986 1.00 70.19 159 GLY A N 1
ATOM 1197 C CA . GLY A 1 159 ? 3.693 -9.812 16.175 1.00 70.19 159 GLY A CA 1
ATOM 1198 C C . GLY A 1 159 ? 3.090 -10.408 17.438 1.00 70.19 159 GLY A C 1
ATOM 1199 O O . GLY A 1 159 ? 2.052 -11.066 17.396 1.00 70.19 159 GLY A O 1
ATOM 1200 N N . ASP A 1 160 ? 3.751 -10.184 18.567 1.00 77.56 160 ASP A N 1
ATOM 1201 C CA . ASP A 1 160 ? 3.136 -10.407 19.874 1.00 77.56 160 ASP A CA 1
ATOM 1202 C C . ASP A 1 160 ? 2.216 -9.225 20.252 1.00 77.56 160 ASP A C 1
ATOM 1204 O O . ASP A 1 160 ? 2.116 -8.221 19.537 1.00 77.56 160 ASP A O 1
ATOM 1208 N N . SER A 1 161 ? 1.551 -9.322 21.404 1.00 72.38 161 SER A N 1
ATOM 1209 C CA . SER A 1 161 ? 0.682 -8.257 21.925 1.00 72.38 161 SER A CA 1
ATOM 1210 C C . SER A 1 161 ? 1.391 -6.909 22.090 1.00 72.38 161 SER A C 1
ATOM 1212 O O . SER A 1 161 ? 0.768 -5.859 21.906 1.00 72.38 161 SER A O 1
ATOM 1214 N N . ASN A 1 162 ? 2.693 -6.911 22.388 1.00 75.69 162 ASN A N 1
ATOM 1215 C CA . ASN A 1 162 ? 3.464 -5.685 22.565 1.00 75.69 162 ASN A CA 1
ATOM 1216 C C . ASN A 1 162 ? 3.680 -4.977 21.224 1.00 75.69 162 ASN A C 1
ATOM 1218 O O . ASN A 1 162 ? 3.471 -3.768 21.133 1.00 75.69 162 ASN A O 1
ATOM 1222 N N . HIS A 1 163 ? 4.047 -5.714 20.175 1.00 80.50 163 HIS A N 1
ATOM 1223 C CA . HIS A 1 163 ? 4.272 -5.134 18.852 1.00 80.50 163 HIS A CA 1
ATOM 1224 C C . HIS A 1 163 ? 2.971 -4.654 18.203 1.00 80.50 163 HIS A C 1
ATOM 1226 O O . HIS A 1 163 ? 2.950 -3.579 17.606 1.00 80.50 163 HIS A O 1
ATOM 1232 N N . VAL A 1 164 ? 1.867 -5.393 18.357 1.00 77.44 164 VAL A N 1
ATOM 1233 C CA . VAL A 1 164 ? 0.545 -4.944 17.878 1.00 77.44 164 VAL A CA 1
ATOM 1234 C C . VAL A 1 164 ? 0.154 -3.628 18.552 1.00 77.44 164 VAL A C 1
ATOM 1236 O O . VAL A 1 164 ? -0.224 -2.674 17.874 1.00 77.44 164 VAL A O 1
ATOM 1239 N N . SER A 1 165 ? 0.342 -3.527 19.871 1.00 79.06 165 SER A N 1
ATOM 1240 C CA . SER A 1 165 ? 0.108 -2.280 20.608 1.00 79.06 165 SER A CA 1
ATOM 1241 C C . SER A 1 165 ? 0.983 -1.127 20.105 1.00 79.06 165 SER A C 1
ATOM 1243 O O . SER A 1 165 ? 0.516 0.006 20.019 1.00 79.06 165 SER A O 1
ATOM 1245 N N . GLN A 1 166 ? 2.239 -1.391 19.735 1.00 83.69 166 GLN A N 1
ATOM 1246 C CA . GLN A 1 166 ? 3.116 -0.380 19.137 1.00 83.69 166 GLN A CA 1
ATOM 1247 C C . GLN A 1 166 ? 2.631 0.060 17.752 1.00 83.69 166 GLN A C 1
ATOM 1249 O O . GLN A 1 166 ? 2.663 1.255 17.463 1.00 83.69 166 GLN A O 1
ATOM 1254 N N . VAL A 1 167 ? 2.164 -0.869 16.905 1.00 84.19 167 VAL A N 1
ATOM 1255 C CA . VAL A 1 167 ? 1.598 -0.539 15.583 1.00 84.19 167 VAL A CA 1
ATOM 1256 C C . VAL A 1 167 ? 0.418 0.407 15.766 1.00 84.19 167 VAL A C 1
ATOM 1258 O O . VAL A 1 167 ? 0.387 1.473 15.154 1.00 84.19 167 VAL A O 1
ATOM 1261 N N . VAL A 1 168 ? -0.489 0.074 16.685 1.00 79.44 168 VAL A N 1
ATOM 1262 C CA . VAL A 1 168 ? -1.633 0.919 17.047 1.00 79.44 168 VAL A CA 1
ATOM 1263 C C . VAL A 1 168 ? -1.188 2.297 17.547 1.00 79.44 168 VAL A C 1
ATOM 1265 O O . VAL A 1 168 ? -1.679 3.311 17.063 1.00 79.44 168 VAL A O 1
ATOM 1268 N N . GLN A 1 169 ? -0.203 2.365 18.443 1.00 82.94 169 GLN A N 1
ATOM 1269 C CA . GLN A 1 169 ? 0.325 3.642 18.940 1.00 82.94 169 GLN A CA 1
ATOM 1270 C C . GLN A 1 169 ? 0.949 4.503 17.836 1.00 82.94 169 GLN A C 1
ATOM 1272 O O . GLN A 1 169 ? 0.795 5.725 17.851 1.00 82.94 169 GLN A O 1
ATOM 1277 N N . VAL A 1 170 ? 1.653 3.899 16.875 1.00 88.69 170 VAL A N 1
ATOM 1278 C CA . VAL A 1 170 ? 2.214 4.629 15.729 1.00 88.69 170 VAL A CA 1
ATOM 1279 C C . VAL A 1 170 ? 1.100 5.206 14.857 1.00 88.69 170 VAL A C 1
ATOM 1281 O O . VAL A 1 170 ? 1.228 6.350 14.412 1.00 88.69 170 VAL A O 1
ATOM 1284 N N . LEU A 1 171 ? -0.008 4.481 14.675 1.00 87.31 171 LEU A N 1
ATOM 1285 C CA . LEU A 1 171 ? -1.170 4.951 13.910 1.00 87.31 171 LEU A CA 1
ATOM 1286 C C . LEU A 1 171 ? -1.815 6.214 14.508 1.00 87.31 171 LEU A C 1
ATOM 1288 O O . LEU A 1 171 ? -2.395 6.996 13.760 1.00 87.31 171 LEU A O 1
ATOM 1292 N N . ASN A 1 172 ? -1.615 6.519 15.796 1.00 86.38 172 ASN A N 1
ATOM 1293 C CA . ASN A 1 172 ? -2.105 7.765 16.417 1.00 86.38 172 ASN A CA 1
ATOM 1294 C C . ASN A 1 172 ? -1.524 9.035 15.789 1.00 86.38 172 ASN A C 1
ATOM 1296 O O . ASN A 1 172 ? -2.113 10.112 15.894 1.00 86.38 172 ASN A O 1
ATOM 1300 N N . ARG A 1 173 ? -0.353 8.931 15.148 1.00 90.62 173 ARG A N 1
ATOM 1301 C CA . ARG A 1 173 ? 0.272 10.047 14.422 1.00 90.62 173 ARG A CA 1
ATOM 1302 C C . ARG A 1 173 ? -0.497 10.406 13.149 1.00 90.62 173 ARG A C 1
ATOM 1304 O O . ARG A 1 173 ? -0.362 11.520 12.653 1.00 90.62 173 ARG A O 1
ATOM 1311 N N . PHE A 1 174 ? -1.292 9.480 12.623 1.00 91.44 174 PHE A N 1
ATOM 1312 C CA . PHE A 1 174 ? -1.942 9.576 11.324 1.00 91.44 174 PHE A CA 1
ATOM 1313 C C . PHE A 1 174 ? -3.340 10.190 11.447 1.00 91.44 174 PHE A C 1
ATOM 1315 O O . PHE A 1 174 ? -4.343 9.611 11.049 1.00 91.44 174 PHE A O 1
ATOM 1322 N N . THR A 1 175 ? -3.414 11.394 12.011 1.00 91.00 175 THR A N 1
ATOM 1323 C CA . THR A 1 175 ? -4.680 12.062 12.365 1.00 91.00 175 THR A CA 1
ATOM 1324 C C . THR A 1 175 ? -5.569 12.431 11.172 1.00 91.00 175 THR A C 1
ATOM 1326 O O . THR A 1 175 ? -6.735 12.770 11.369 1.00 91.00 175 THR A O 1
ATOM 1329 N N . GLY A 1 176 ? -5.035 12.376 9.948 1.00 90.62 176 GLY A N 1
ATOM 1330 C CA . GLY A 1 176 ? -5.776 12.572 8.702 1.00 90.62 176 GLY A CA 1
ATOM 1331 C C . GLY A 1 176 ? -6.381 11.299 8.110 1.00 90.62 176 GLY A C 1
ATOM 1332 O O . GLY A 1 176 ? -7.022 11.392 7.056 1.00 90.62 176 GLY A O 1
ATOM 1333 N N . LEU A 1 177 ? -6.187 10.132 8.744 1.00 91.31 177 LEU A N 1
ATOM 1334 C CA . LEU A 1 177 ? -6.766 8.882 8.263 1.00 91.31 177 LEU A CA 1
ATOM 1335 C C . LEU A 1 177 ? -8.282 8.990 8.213 1.00 91.31 177 LEU A C 1
ATOM 1337 O O . LEU A 1 177 ? -8.937 9.451 9.144 1.00 91.31 177 LEU A O 1
ATOM 1341 N N . LYS A 1 178 ? -8.832 8.503 7.107 1.00 90.12 178 LYS A N 1
ATOM 1342 C CA . LYS A 1 178 ? -10.269 8.318 6.895 1.00 90.12 178 LYS A CA 1
ATOM 1343 C C . LYS A 1 178 ? -10.644 6.847 6.826 1.00 90.12 178 LYS A C 1
ATOM 1345 O O . LYS A 1 178 ? -11.803 6.502 7.049 1.00 90.12 178 LYS A O 1
ATOM 1350 N N . GLN A 1 179 ? -9.667 6.006 6.490 1.00 88.62 179 GLN A N 1
ATOM 1351 C CA . GLN A 1 179 ? -9.826 4.574 6.321 1.00 88.62 179 GLN A CA 1
ATOM 1352 C C . GLN A 1 179 ? -8.532 3.856 6.707 1.00 88.62 179 GLN A C 1
ATOM 1354 O O . GLN A 1 179 ? -7.452 4.172 6.197 1.00 88.62 179 GLN A O 1
ATOM 1359 N N . LEU A 1 180 ? -8.676 2.878 7.590 1.00 90.38 180 LEU A N 1
ATOM 1360 C CA . LEU A 1 180 ? -7.644 1.962 8.042 1.00 90.38 180 LEU A CA 1
ATOM 1361 C C . LEU A 1 180 ? -8.178 0.540 7.886 1.00 90.38 180 LEU A C 1
ATOM 1363 O O . LEU A 1 180 ? -9.247 0.227 8.403 1.00 90.38 180 LEU A O 1
ATOM 1367 N N . VAL A 1 181 ? -7.426 -0.315 7.206 1.00 88.12 181 VAL A N 1
ATOM 1368 C CA . VAL A 1 181 ? -7.677 -1.755 7.148 1.00 88.12 181 VAL A CA 1
ATOM 1369 C C . VAL A 1 181 ? -6.362 -2.463 7.411 1.00 88.12 181 VAL A C 1
ATOM 1371 O O . VAL A 1 181 ? -5.411 -2.289 6.651 1.00 88.12 181 VAL A O 1
ATOM 1374 N N . LEU A 1 182 ? -6.311 -3.249 8.482 1.00 86.56 182 LEU A N 1
ATOM 1375 C CA . LEU A 1 182 ? -5.163 -4.067 8.855 1.00 86.56 182 LEU A CA 1
ATOM 1376 C C . LEU A 1 182 ? -5.617 -5.496 9.107 1.00 86.56 182 LEU A C 1
ATOM 1378 O O . LEU A 1 182 ? -6.612 -5.712 9.803 1.00 86.56 182 LEU A O 1
ATOM 1382 N N . ARG A 1 183 ? -4.849 -6.458 8.602 1.00 84.75 183 ARG A N 1
ATOM 1383 C CA . ARG A 1 183 ? -4.993 -7.869 8.941 1.00 84.75 183 ARG A CA 1
ATOM 1384 C C . ARG A 1 183 ? -3.816 -8.338 9.794 1.00 84.75 183 ARG A C 1
ATOM 1386 O O . ARG A 1 183 ? -2.669 -7.976 9.550 1.00 84.75 183 ARG A O 1
ATOM 1393 N N . PHE A 1 184 ? -4.095 -9.155 10.799 1.00 80.56 184 PHE A N 1
ATOM 1394 C CA . PHE A 1 184 ? -3.111 -9.777 11.680 1.00 80.56 184 PHE A CA 1
ATOM 1395 C C . PHE A 1 184 ? -3.189 -11.297 11.542 1.00 80.56 184 PHE A C 1
ATOM 1397 O O . PHE A 1 184 ? -4.282 -11.851 11.433 1.00 80.56 184 PHE A O 1
ATOM 1404 N N . ALA A 1 185 ? -2.040 -11.978 11.598 1.00 77.25 185 ALA A N 1
ATOM 1405 C CA . ALA A 1 185 ? -2.002 -13.447 11.617 1.00 77.25 185 ALA A CA 1
ATOM 1406 C C . ALA A 1 185 ? -2.774 -13.996 12.830 1.00 77.25 185 ALA A C 1
ATOM 1408 O O . ALA A 1 185 ? -3.591 -14.910 12.739 1.00 77.25 185 ALA A O 1
ATOM 1409 N N . PHE A 1 186 ? -2.549 -13.367 13.980 1.00 73.75 186 PHE A N 1
ATOM 1410 C CA . PHE A 1 186 ? -3.280 -13.581 15.216 1.00 73.75 186 PHE A CA 1
ATOM 1411 C C . PHE A 1 186 ? -3.436 -12.227 15.894 1.00 73.75 186 PHE A C 1
ATOM 1413 O O . PHE A 1 186 ? -2.482 -11.448 15.913 1.00 73.75 186 PHE A O 1
ATOM 1420 N N . MET A 1 187 ? -4.613 -11.940 16.444 1.00 74.19 187 MET A N 1
ATOM 1421 C CA . MET A 1 187 ? -4.873 -10.684 17.136 1.00 74.19 187 MET A CA 1
ATOM 1422 C C . MET A 1 187 ? -4.855 -10.893 18.664 1.00 74.19 187 MET A C 1
ATOM 1424 O O . MET A 1 187 ? -5.887 -11.189 19.265 1.00 74.19 187 MET A O 1
ATOM 1428 N N . PRO A 1 188 ? -3.694 -10.740 19.335 1.00 68.56 188 PRO A N 1
ATOM 1429 C CA . PRO A 1 188 ? -3.530 -10.998 20.767 1.00 68.56 188 PRO A CA 1
ATOM 1430 C C . PRO A 1 188 ? -3.994 -9.825 21.656 1.00 68.56 188 PRO A C 1
ATOM 1432 O O . PRO A 1 188 ? -3.360 -9.558 22.676 1.00 68.56 188 PRO A O 1
ATOM 1435 N N . VAL A 1 189 ? -5.042 -9.083 21.278 1.00 71.31 189 VAL A N 1
ATOM 1436 C CA . VAL A 1 189 ? -5.537 -7.926 22.054 1.00 71.31 189 VAL A CA 1
ATOM 1437 C C . VAL A 1 189 ? -6.821 -8.259 22.801 1.00 71.31 189 VAL A C 1
ATOM 1439 O O . VAL A 1 189 ? -7.775 -8.814 22.261 1.00 71.31 189 VAL A O 1
ATOM 1442 N N . SER A 1 190 ? -6.847 -7.888 24.076 1.00 73.25 190 SER A N 1
ATOM 1443 C CA . SER A 1 190 ? -8.027 -7.971 24.927 1.00 73.25 190 SER A CA 1
ATOM 1444 C C . SER A 1 190 ? -9.061 -6.906 24.555 1.00 73.25 190 SER A C 1
ATOM 1446 O O . SER A 1 190 ? -8.734 -5.833 24.054 1.00 73.25 190 SER A O 1
ATOM 1448 N N . ILE A 1 191 ? -10.326 -7.136 24.915 1.00 71.00 191 ILE A N 1
ATOM 1449 C CA . ILE A 1 191 ? -11.417 -6.164 24.707 1.00 71.00 191 ILE A CA 1
ATOM 1450 C C . ILE A 1 191 ? -11.091 -4.795 25.320 1.00 71.00 191 ILE A C 1
ATOM 1452 O O . ILE A 1 191 ? -11.401 -3.763 24.734 1.00 71.00 191 ILE A O 1
ATOM 1456 N N . LYS A 1 192 ? -10.423 -4.762 26.480 1.00 72.50 192 LYS A N 1
ATOM 1457 C CA . LYS A 1 192 ? -10.011 -3.503 27.121 1.00 72.50 192 LYS A CA 1
ATOM 1458 C C . LYS A 1 192 ? -9.028 -2.712 26.256 1.00 72.50 192 LYS A C 1
ATOM 1460 O O . LYS A 1 192 ? -9.125 -1.490 26.194 1.00 72.50 192 LYS A O 1
ATOM 1465 N N . GLU A 1 193 ? -8.095 -3.396 25.599 1.00 76.06 193 GLU A N 1
ATOM 1466 C CA . GLU A 1 193 ? -7.149 -2.770 24.670 1.00 76.06 193 GLU A CA 1
ATOM 1467 C C . GLU A 1 193 ? -7.855 -2.295 23.402 1.00 76.06 193 GLU A C 1
ATOM 1469 O O . GLU A 1 193 ? -7.554 -1.206 22.928 1.00 76.06 193 GLU A O 1
ATOM 1474 N N . LEU A 1 194 ? -8.853 -3.036 22.914 1.00 72.94 194 LEU A N 1
ATOM 1475 C CA . LEU A 1 194 ? -9.667 -2.625 21.767 1.00 72.94 194 LEU A CA 1
ATOM 1476 C C . LEU A 1 194 ? -10.503 -1.371 22.055 1.00 72.94 194 LEU A C 1
ATOM 1478 O O . LEU A 1 194 ? -10.526 -0.439 21.252 1.00 72.94 194 LEU A O 1
ATOM 1482 N N . VAL A 1 195 ? -11.155 -1.317 23.220 1.00 75.12 195 VAL A N 1
ATOM 1483 C CA . VAL A 1 195 ? -11.905 -0.131 23.663 1.00 75.12 195 VAL A CA 1
ATOM 1484 C C . VAL A 1 195 ? -10.966 1.065 23.790 1.00 75.12 195 VAL A C 1
ATOM 1486 O O . VAL A 1 195 ? -11.253 2.126 23.241 1.00 75.12 195 VAL A O 1
ATOM 1489 N N . ARG A 1 196 ? -9.801 0.885 24.426 1.00 79.06 196 ARG A N 1
ATOM 1490 C CA . ARG A 1 196 ? -8.772 1.929 24.508 1.00 79.06 196 ARG A CA 1
ATOM 1491 C C . ARG A 1 196 ? -8.310 2.382 23.124 1.00 79.06 196 ARG A C 1
ATOM 1493 O O . ARG A 1 196 ? -8.207 3.585 22.896 1.00 79.06 196 ARG A O 1
ATOM 1500 N N . MET A 1 197 ? -8.070 1.444 22.212 1.00 76.75 197 MET A N 1
ATOM 1501 C CA . MET A 1 197 ? -7.656 1.751 20.850 1.00 76.75 197 MET A CA 1
ATOM 1502 C C . MET A 1 197 ? -8.689 2.640 20.153 1.00 76.75 197 MET A C 1
ATOM 1504 O O . MET A 1 197 ? -8.326 3.632 19.538 1.00 76.75 197 MET A O 1
ATOM 1508 N N . ARG A 1 198 ? -9.984 2.346 20.286 1.00 77.06 198 ARG A N 1
ATOM 1509 C CA . ARG A 1 198 ? -11.051 3.188 19.726 1.00 77.06 198 ARG A CA 1
ATOM 1510 C C . ARG A 1 198 ? -11.131 4.561 20.402 1.00 77.06 198 ARG A C 1
ATOM 1512 O O . ARG A 1 198 ? -11.216 5.583 19.728 1.00 77.06 198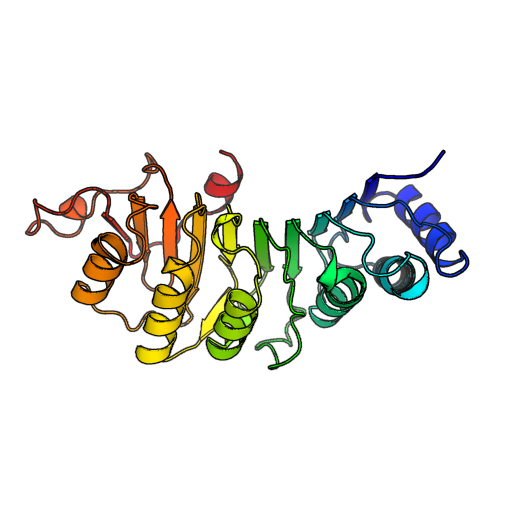 ARG A O 1
ATOM 1519 N N . GLU A 1 199 ? -11.158 4.590 21.730 1.00 78.69 199 GLU A N 1
ATOM 1520 C CA . GLU A 1 199 ? -11.486 5.801 22.496 1.00 78.69 199 GLU A CA 1
ATOM 1521 C C . GLU A 1 199 ? -10.319 6.781 22.624 1.00 78.69 199 GLU A C 1
ATOM 1523 O O . GLU A 1 199 ? -10.526 7.988 22.765 1.00 78.69 199 GLU A O 1
ATOM 1528 N N . VAL A 1 200 ? -9.090 6.269 22.578 1.00 81.00 200 VAL A N 1
ATOM 1529 C CA . VAL A 1 200 ? -7.874 7.047 22.817 1.00 81.00 200 VAL A CA 1
ATOM 1530 C C . VAL A 1 200 ? -7.044 7.145 21.546 1.00 81.00 200 VAL A C 1
ATOM 1532 O O . VAL A 1 200 ? -6.762 8.253 21.087 1.00 81.00 200 VAL A O 1
ATOM 1535 N N . ASP A 1 201 ? -6.678 5.999 20.979 1.00 79.12 201 ASP A N 1
ATOM 1536 C CA . ASP A 1 201 ? -5.648 5.904 19.945 1.00 79.12 201 ASP A CA 1
ATOM 1537 C C . ASP A 1 201 ? -6.195 6.349 18.564 1.00 79.12 201 ASP A C 1
ATOM 1539 O O . ASP A 1 201 ? -5.718 7.304 17.945 1.00 79.12 201 ASP A O 1
ATOM 1543 N N . LEU A 1 202 ? -7.320 5.776 18.142 1.00 79.88 202 LEU A N 1
ATOM 1544 C CA . LEU A 1 202 ? -7.981 6.010 16.856 1.00 79.88 202 LEU A CA 1
ATOM 1545 C C . LEU A 1 202 ? -9.242 6.876 16.979 1.00 79.88 202 LEU A C 1
ATOM 1547 O O . LEU A 1 202 ? -10.162 6.747 16.181 1.00 79.88 202 LEU A O 1
ATOM 1551 N N . ARG A 1 203 ? -9.292 7.819 17.929 1.00 81.44 203 ARG A N 1
ATOM 1552 C CA . ARG A 1 203 ? -10.490 8.652 18.198 1.00 81.44 203 ARG A CA 1
ATOM 1553 C C . ARG A 1 203 ? -11.055 9.427 16.991 1.00 81.44 203 ARG A C 1
ATOM 1555 O O . ARG A 1 203 ? -12.180 9.912 17.040 1.00 81.44 203 ARG A O 1
ATOM 1562 N N . HIS A 1 204 ? -10.248 9.613 15.947 1.00 82.81 204 HIS A N 1
ATOM 1563 C CA . HIS A 1 204 ? -10.614 10.286 14.696 1.00 82.81 204 HIS A CA 1
ATOM 1564 C C . HIS A 1 204 ? -11.282 9.339 13.677 1.00 82.81 204 HIS A C 1
ATOM 1566 O O . HIS A 1 204 ? -11.880 9.807 12.712 1.00 82.81 204 HIS A O 1
ATOM 1572 N N . LEU A 1 205 ? -11.230 8.026 13.919 1.00 85.75 205 LEU A N 1
ATOM 1573 C CA . LEU A 1 205 ? -11.915 6.964 13.184 1.00 85.75 205 LEU A CA 1
ATOM 1574 C C . LEU A 1 205 ? -12.943 6.302 14.119 1.00 85.75 205 LEU A C 1
ATOM 1576 O O . LEU A 1 205 ? -12.688 5.232 14.673 1.00 85.75 205 LEU A O 1
ATOM 1580 N N . PRO A 1 206 ? -14.097 6.950 14.363 1.00 75.75 206 PRO A N 1
ATOM 1581 C CA . PRO A 1 206 ? -15.033 6.523 15.401 1.00 75.75 206 PRO A CA 1
ATOM 1582 C C . PRO A 1 206 ? -15.739 5.200 15.088 1.00 75.75 206 PRO A C 1
ATOM 1584 O O . PRO A 1 206 ? -16.273 4.579 16.006 1.00 75.75 206 PRO A O 1
ATOM 1587 N N . ALA A 1 207 ? -15.776 4.786 13.817 1.00 82.00 207 ALA A N 1
ATOM 1588 C CA . ALA A 1 207 ? -16.370 3.530 13.392 1.00 82.00 207 ALA A CA 1
ATOM 1589 C C . ALA A 1 207 ? -15.285 2.461 13.293 1.00 82.00 207 ALA A C 1
ATOM 1591 O O . ALA A 1 207 ? -14.520 2.446 12.330 1.00 82.00 207 ALA A O 1
ATOM 1592 N N . VAL A 1 208 ? -15.230 1.569 14.280 1.00 79.38 208 VAL A N 1
ATOM 1593 C CA . VAL A 1 208 ? -14.243 0.486 14.332 1.00 79.38 208 VAL A CA 1
ATOM 1594 C C . VAL A 1 208 ? -14.962 -0.855 14.237 1.00 79.38 208 VAL A C 1
ATOM 1596 O O . VAL A 1 208 ? -15.889 -1.128 14.994 1.00 79.38 208 VAL A O 1
ATOM 1599 N N . CYS A 1 209 ? -14.525 -1.696 13.314 1.00 78.31 209 CYS A N 1
ATOM 1600 C CA . CYS A 1 209 ? -14.960 -3.069 13.152 1.00 78.31 209 CYS A CA 1
ATOM 1601 C C . CYS A 1 209 ? -13.773 -4.001 13.360 1.00 78.31 209 CYS A C 1
ATOM 1603 O O . CYS A 1 209 ? -12.686 -3.779 12.825 1.00 78.31 209 CYS A O 1
ATOM 1605 N N . ILE A 1 210 ? -13.990 -5.040 14.155 1.00 74.75 210 ILE A N 1
ATOM 1606 C CA . ILE A 1 210 ? -12.948 -5.951 14.600 1.00 74.75 210 ILE A CA 1
ATOM 1607 C C . ILE A 1 210 ? -13.399 -7.388 14.347 1.00 74.75 210 ILE A C 1
ATOM 1609 O O . ILE A 1 210 ? -14.534 -7.756 14.637 1.00 74.75 210 ILE A O 1
ATOM 1613 N N . SER A 1 211 ? -12.499 -8.203 13.817 1.00 74.50 211 SER A N 1
ATOM 1614 C CA . SER A 1 211 ? -12.672 -9.651 13.675 1.00 74.50 211 SER A CA 1
ATOM 1615 C C . SER A 1 211 ? -11.411 -10.358 14.167 1.00 74.50 211 SER A C 1
ATOM 1617 O O . SER A 1 211 ? -10.394 -9.694 14.351 1.00 74.50 211 SER A O 1
ATOM 1619 N N . ASP A 1 212 ? -11.440 -11.681 14.345 1.00 71.50 212 ASP A N 1
ATOM 1620 C CA . ASP A 1 212 ? -10.338 -12.503 14.882 1.00 71.50 212 ASP A CA 1
ATOM 1621 C C . ASP A 1 212 ? -8.967 -12.225 14.223 1.00 71.50 212 ASP A C 1
ATOM 1623 O O . ASP A 1 212 ? -7.917 -12.414 14.843 1.00 71.50 212 ASP A O 1
ATOM 1627 N N . HIS A 1 213 ? -8.981 -11.712 12.989 1.00 78.00 213 HIS A N 1
ATOM 1628 C CA . HIS A 1 213 ? -7.796 -11.390 12.197 1.00 78.00 213 HIS A CA 1
ATOM 1629 C C . HIS A 1 213 ? -7.764 -9.959 11.642 1.00 78.00 213 HIS A C 1
ATOM 1631 O O . HIS A 1 213 ? -6.837 -9.638 10.908 1.00 78.00 213 HIS A O 1
ATOM 1637 N N . PHE A 1 214 ? -8.733 -9.084 11.939 1.00 80.00 214 PHE A N 1
ATOM 1638 C CA . PHE A 1 214 ? -8.841 -7.782 11.263 1.00 80.00 214 PHE A CA 1
ATOM 1639 C C . PHE A 1 214 ? -9.179 -6.622 12.189 1.00 80.00 214 PHE A C 1
ATOM 1641 O O . PHE A 1 214 ? -10.018 -6.738 13.080 1.00 80.00 214 PHE A O 1
ATOM 1648 N N . ILE A 1 215 ? -8.599 -5.464 11.872 1.00 83.25 215 ILE A N 1
ATOM 1649 C CA . ILE A 1 215 ? -9.020 -4.157 12.371 1.00 83.25 215 ILE A CA 1
ATOM 1650 C C . ILE A 1 215 ? -9.380 -3.297 11.163 1.00 83.25 215 ILE A C 1
ATOM 1652 O O . ILE A 1 215 ? -8.531 -2.995 10.322 1.00 83.25 215 ILE A O 1
ATOM 1656 N N . VAL A 1 216 ? -10.639 -2.876 11.098 1.00 85.88 216 VAL A N 1
ATOM 1657 C CA . VAL A 1 216 ? -11.132 -1.896 10.133 1.00 85.88 216 VAL A CA 1
ATOM 1658 C C . VAL A 1 216 ? -11.591 -0.670 10.900 1.00 85.88 216 VAL A C 1
ATOM 1660 O O . VAL A 1 216 ? -12.424 -0.779 11.791 1.00 85.88 216 VAL A O 1
ATOM 1663 N N . ALA A 1 217 ? -11.063 0.504 10.576 1.00 86.06 217 ALA A N 1
ATOM 1664 C CA . ALA A 1 217 ? -11.486 1.755 11.193 1.00 86.06 217 ALA A CA 1
ATOM 1665 C C . ALA A 1 217 ? -11.768 2.813 10.123 1.00 86.06 217 ALA A C 1
ATOM 1667 O O . ALA A 1 217 ? -11.004 2.978 9.171 1.00 86.06 217 ALA A O 1
ATOM 1668 N N . MET A 1 218 ? -12.888 3.517 10.261 1.00 86.56 218 MET A N 1
ATOM 1669 C CA . MET A 1 218 ? -13.388 4.477 9.278 1.00 86.56 218 MET A CA 1
ATOM 1670 C C . MET A 1 218 ? -13.916 5.745 9.953 1.00 86.56 218 MET A C 1
ATOM 1672 O O . MET A 1 218 ? -14.341 5.737 11.109 1.00 86.56 218 MET A O 1
ATOM 1676 N N . GLU A 1 219 ? -13.934 6.848 9.202 1.00 84.94 219 GLU A N 1
ATOM 1677 C CA . GLU A 1 219 ? -14.532 8.117 9.650 1.00 84.94 219 GLU A CA 1
ATOM 1678 C C . GLU A 1 219 ? -16.049 7.981 9.902 1.00 84.94 219 GLU A C 1
ATOM 1680 O O . GLU A 1 219 ? -16.623 8.699 10.722 1.00 84.94 219 GLU A O 1
ATOM 1685 N N . ARG A 1 220 ? -16.718 7.062 9.192 1.00 82.81 220 ARG A N 1
ATOM 1686 C CA . ARG A 1 220 ? -18.174 6.870 9.232 1.00 82.81 220 ARG A CA 1
ATOM 1687 C C . ARG A 1 220 ? -18.535 5.400 9.389 1.00 82.81 220 ARG A C 1
ATOM 1689 O O . ARG A 1 220 ? -17.837 4.534 8.876 1.00 82.81 220 ARG A O 1
ATOM 1696 N N . TRP A 1 221 ? -19.654 5.144 10.066 1.00 77.19 221 TRP A N 1
ATOM 1697 C CA . TRP A 1 221 ? -20.198 3.799 10.247 1.00 77.19 221 TRP A CA 1
ATOM 1698 C C . TRP A 1 221 ? -20.647 3.194 8.916 1.00 77.19 221 TRP A C 1
ATOM 1700 O O . TRP A 1 221 ? -21.375 3.843 8.159 1.00 77.19 221 TRP A O 1
ATOM 1710 N N . ALA A 1 222 ? -20.243 1.952 8.652 1.00 76.31 222 ALA A N 1
ATOM 1711 C CA . ALA A 1 222 ? -20.738 1.193 7.516 1.00 76.31 222 ALA A CA 1
ATOM 1712 C C . ALA A 1 222 ? -22.124 0.604 7.848 1.00 76.31 222 ALA A C 1
ATOM 1714 O O . ALA A 1 222 ? -22.260 -0.093 8.853 1.00 76.31 222 ALA A O 1
ATOM 1715 N N . PRO A 1 223 ? -23.164 0.838 7.025 1.00 70.31 223 PRO A N 1
ATOM 1716 C CA . PRO A 1 223 ? -24.526 0.372 7.310 1.00 70.31 223 PRO A 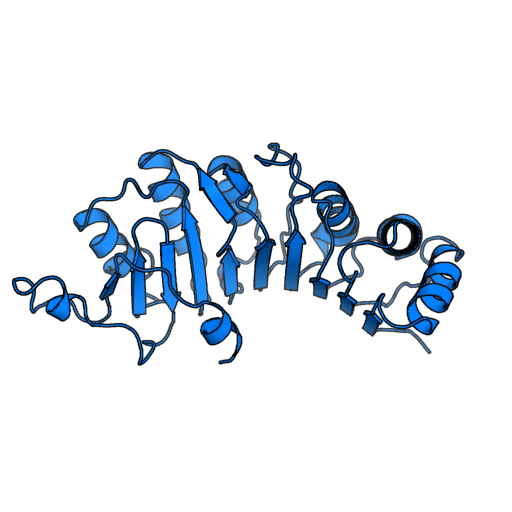CA 1
ATOM 1717 C C . PRO A 1 223 ? -24.681 -1.145 7.487 1.00 70.31 223 PRO A C 1
ATOM 1719 O O . PRO A 1 223 ? -25.679 -1.585 8.045 1.00 70.31 223 PRO A O 1
ATOM 1722 N N . TRP A 1 224 ? -23.728 -1.937 6.991 1.00 73.81 224 TRP A N 1
ATOM 1723 C CA . TRP A 1 224 ? -23.736 -3.400 7.060 1.00 73.81 224 TRP A CA 1
ATOM 1724 C C . TRP A 1 224 ? -22.959 -3.971 8.258 1.00 73.81 224 TRP A C 1
ATOM 1726 O O . TRP A 1 224 ? -22.842 -5.188 8.373 1.00 73.81 224 TRP A O 1
ATOM 1736 N N . TRP A 1 225 ? -22.418 -3.128 9.145 1.00 75.44 225 TRP A N 1
ATOM 1737 C CA . TRP A 1 225 ? -21.803 -3.571 10.399 1.00 75.44 225 TRP A CA 1
ATOM 1738 C C . TRP A 1 225 ? -22.851 -3.668 11.526 1.00 75.44 225 TRP A C 1
ATOM 1740 O O . TRP A 1 225 ? -23.388 -2.623 11.906 1.00 75.44 225 TRP A O 1
ATOM 1750 N N . PRO A 1 226 ? -23.145 -4.860 12.093 1.00 69.56 226 PRO A N 1
ATOM 1751 C CA . PRO A 1 226 ? -23.809 -5.042 13.381 1.00 69.56 226 PRO A CA 1
ATOM 1752 C C . PRO A 1 226 ? -23.180 -4.207 14.482 1.00 69.56 226 PRO A C 1
ATOM 1754 O O . PRO A 1 226 ? -21.957 -4.081 14.579 1.00 69.56 226 PRO A O 1
ATOM 1757 N N . ALA A 1 227 ? -24.011 -3.667 15.362 1.00 67.31 227 ALA A N 1
ATOM 1758 C CA . ALA A 1 227 ? -23.516 -3.067 16.590 1.00 67.31 227 ALA A CA 1
ATOM 1759 C C . ALA A 1 227 ? -22.963 -4.150 17.534 1.00 67.31 227 ALA A C 1
ATOM 1761 O O . ALA A 1 227 ? -23.485 -5.261 17.591 1.00 67.31 227 ALA A O 1
ATOM 1762 N N . ILE A 1 228 ? -21.945 -3.830 18.341 1.00 66.56 228 ILE A N 1
ATOM 1763 C CA . ILE A 1 228 ? -21.419 -4.754 19.363 1.00 66.56 228 ILE A CA 1
ATOM 1764 C C . ILE A 1 228 ? -22.505 -5.264 20.321 1.00 66.56 228 ILE A C 1
ATOM 1766 O O . ILE A 1 228 ? -22.434 -6.409 20.755 1.00 66.56 228 ILE A O 1
ATOM 1770 N N . SER A 1 229 ? -23.538 -4.463 20.593 1.00 61.94 229 SER A N 1
ATOM 1771 C CA . SER A 1 229 ? -24.698 -4.851 21.405 1.00 61.94 229 SER A CA 1
ATOM 1772 C C . SER A 1 229 ? -25.469 -6.048 20.836 1.00 61.94 229 SER A C 1
ATOM 1774 O O . SER A 1 229 ? -26.111 -6.771 21.589 1.00 61.94 229 SER A O 1
ATOM 1776 N N . GLU A 1 230 ? -25.408 -6.276 19.521 1.00 62.94 230 GLU A N 1
ATOM 1777 C CA . GLU A 1 230 ? -26.060 -7.414 18.855 1.00 62.94 230 GLU A CA 1
ATOM 1778 C C . GLU A 1 230 ? -25.292 -8.728 19.061 1.00 62.94 230 GLU A C 1
ATOM 1780 O O . GLU A 1 230 ? -25.867 -9.807 18.958 1.00 62.94 230 GLU A O 1
ATOM 1785 N N . VAL A 1 231 ? -23.996 -8.643 19.371 1.00 59.34 231 VAL A N 1
ATOM 1786 C CA . VAL A 1 231 ? -23.106 -9.797 19.586 1.00 59.34 231 VAL A CA 1
ATOM 1787 C C . VAL A 1 231 ? -22.822 -10.002 21.077 1.00 59.34 231 VAL A C 1
ATOM 1789 O O . VAL A 1 231 ? -22.544 -11.113 21.528 1.00 59.34 231 VAL A O 1
ATOM 1792 N N . TRP A 1 232 ? -22.922 -8.931 21.863 1.00 63.25 232 TRP A N 1
ATOM 1793 C CA . TRP A 1 232 ? -22.641 -8.902 23.289 1.00 63.25 232 TRP A CA 1
ATOM 1794 C C . TRP A 1 232 ? -23.769 -8.186 24.043 1.00 63.25 232 TRP A C 1
ATOM 1796 O O . TRP A 1 232 ? -23.655 -7.021 24.420 1.00 63.25 232 TRP A O 1
ATOM 1806 N N . GLU A 1 233 ? -24.842 -8.928 24.328 1.00 56.06 233 GLU A N 1
ATOM 1807 C CA . GLU A 1 233 ? -26.100 -8.435 24.927 1.00 56.06 233 GLU A CA 1
ATOM 1808 C C . GLU A 1 233 ? -25.961 -7.724 26.291 1.00 56.06 233 GLU A C 1
ATOM 1810 O O . GLU A 1 233 ? -26.925 -7.159 26.795 1.00 56.06 233 GLU A O 1
ATOM 1815 N N . LYS A 1 234 ? -24.792 -7.784 26.941 1.00 57.91 234 LYS A N 1
ATOM 1816 C CA . LYS A 1 234 ? -24.566 -7.172 28.262 1.00 57.91 234 LYS A CA 1
ATOM 1817 C C . LYS A 1 234 ? -24.039 -5.736 28.213 1.00 57.91 234 LYS A C 1
ATOM 1819 O O . LYS A 1 234 ? -24.054 -5.087 29.255 1.00 57.91 234 LYS A O 1
ATOM 1824 N N . GLU A 1 235 ? -23.599 -5.252 27.050 1.00 59.28 235 GLU A N 1
ATOM 1825 C CA . GLU A 1 235 ? -22.831 -4.008 26.948 1.00 59.28 235 GLU A CA 1
ATOM 1826 C C . GLU A 1 235 ? -23.537 -2.934 26.103 1.00 59.28 235 GLU A C 1
ATOM 1828 O O . GLU A 1 235 ? -23.173 -2.646 24.966 1.00 59.28 235 GLU A O 1
ATOM 1833 N N . ASP A 1 236 ? -24.542 -2.290 26.703 1.00 53.38 236 ASP A N 1
ATOM 1834 C CA . ASP A 1 236 ? -25.399 -1.283 26.048 1.00 53.38 236 ASP A CA 1
ATOM 1835 C C . ASP A 1 236 ? -24.719 0.084 25.817 1.00 53.38 236 ASP A C 1
ATOM 1837 O O . ASP A 1 236 ? -25.282 0.972 25.176 1.00 53.38 236 ASP A O 1
ATOM 1841 N N . SER A 1 237 ? -23.521 0.301 26.371 1.00 54.38 237 SER A N 1
ATOM 1842 C CA . SER A 1 237 ? -22.866 1.621 26.386 1.00 54.38 237 SER A CA 1
ATOM 1843 C C . SER A 1 237 ? -21.907 1.872 25.217 1.00 54.38 237 SER A C 1
ATOM 1845 O O . SER A 1 237 ? -21.515 3.018 24.974 1.00 54.38 237 SER A O 1
ATOM 1847 N N . ILE A 1 238 ? -21.536 0.832 24.465 1.00 55.84 238 ILE A N 1
ATOM 1848 C CA . ILE A 1 238 ? -20.526 0.924 23.408 1.00 55.84 238 ILE A CA 1
ATOM 1849 C C . ILE A 1 238 ? -21.220 1.095 22.050 1.00 55.84 238 ILE A C 1
ATOM 1851 O O . ILE A 1 238 ? -21.725 0.147 21.461 1.00 55.84 238 ILE A O 1
ATOM 1855 N N . THR A 1 239 ? -21.220 2.319 21.521 1.00 58.28 239 THR A N 1
ATOM 1856 C CA . THR A 1 239 ? -21.740 2.640 20.177 1.00 58.28 239 THR A CA 1
ATOM 1857 C C . THR A 1 239 ? -20.593 2.794 19.176 1.00 58.28 239 THR A C 1
ATOM 1859 O O . THR A 1 239 ? -19.546 3.336 19.515 1.00 58.28 239 THR A O 1
ATOM 1862 N N . GLY A 1 240 ? -20.738 2.340 17.929 1.00 55.47 240 GLY A N 1
ATOM 1863 C CA . GLY A 1 240 ? -19.680 2.522 16.921 1.00 55.47 240 GLY A CA 1
ATOM 1864 C C . GLY A 1 240 ? -18.491 1.552 17.035 1.00 55.47 240 GLY A C 1
ATOM 1865 O O . GLY A 1 240 ? -17.426 1.816 16.477 1.00 55.47 240 GLY A O 1
ATOM 1866 N N . LEU A 1 241 ? -18.669 0.432 17.737 1.00 64.62 241 LEU A N 1
ATOM 1867 C CA . LEU A 1 241 ? -17.783 -0.732 17.688 1.00 64.62 241 LEU A CA 1
ATOM 1868 C C . LEU A 1 241 ? -18.584 -1.917 17.137 1.00 64.62 241 LEU A C 1
ATOM 1870 O O . LEU A 1 241 ? -19.715 -2.133 17.570 1.00 64.62 241 LEU A O 1
ATOM 1874 N N . SER A 1 242 ? -18.016 -2.653 16.186 1.00 63.50 242 SER A N 1
ATOM 1875 C CA . SER A 1 242 ? -18.574 -3.897 15.644 1.00 63.50 242 SER A CA 1
ATOM 1876 C C . SER A 1 242 ? -17.593 -5.045 15.863 1.00 63.50 242 SER A C 1
ATOM 1878 O O . SER A 1 242 ? -16.382 -4.839 15.749 1.00 63.50 242 SER A O 1
ATOM 1880 N N . VAL A 1 243 ? -18.101 -6.236 16.188 1.00 64.00 243 VAL A N 1
ATOM 1881 C CA . VAL A 1 243 ? -17.294 -7.448 16.393 1.00 64.00 243 VAL A CA 1
ATOM 1882 C C . VAL A 1 243 ? -17.897 -8.591 15.582 1.00 64.00 243 VAL A C 1
ATOM 1884 O O . VAL A 1 243 ? -19.082 -8.869 15.732 1.00 64.00 243 VAL A O 1
ATOM 1887 N N . PHE A 1 244 ? -17.100 -9.272 14.759 1.00 65.44 244 PHE A N 1
ATOM 1888 C CA . PHE A 1 244 ? -17.556 -10.408 13.951 1.00 65.44 244 PHE A CA 1
ATOM 1889 C C . PHE A 1 244 ? -16.608 -11.600 14.026 1.00 65.44 244 PHE A C 1
ATOM 1891 O O . PHE A 1 244 ? -15.390 -11.434 13.999 1.00 65.44 244 PHE A O 1
ATOM 1898 N N . GLN A 1 245 ? -17.175 -12.806 13.984 1.00 52.06 245 GLN A N 1
ATOM 1899 C CA . GLN A 1 245 ? -16.418 -14.025 13.677 1.00 52.06 245 GLN A CA 1
ATOM 1900 C C . GLN A 1 245 ? -16.230 -14.256 12.167 1.00 52.06 245 GLN A C 1
ATOM 1902 O O . GLN A 1 245 ? -15.333 -14.996 11.777 1.00 52.06 245 GLN A O 1
ATOM 1907 N N . GLU A 1 246 ? -17.050 -13.642 11.307 1.00 54.16 246 GLU A N 1
ATOM 1908 C CA . GLU A 1 246 ? -17.031 -13.883 9.857 1.00 54.16 246 GLU A CA 1
ATOM 1909 C C . GLU A 1 246 ? -16.223 -12.834 9.073 1.00 54.16 246 GLU A C 1
ATOM 1911 O O . GLU A 1 246 ? -16.033 -11.695 9.502 1.00 54.16 246 GLU A O 1
ATOM 1916 N N . GLN A 1 247 ? -15.729 -13.254 7.905 1.00 53.25 247 GLN A N 1
ATOM 1917 C CA . GLN A 1 247 ? -14.855 -12.485 7.020 1.00 53.25 247 GLN A CA 1
ATOM 1918 C C . GLN A 1 247 ? -15.607 -11.288 6.406 1.00 53.25 247 GLN A C 1
ATOM 1920 O O . GLN A 1 247 ? -16.686 -11.447 5.841 1.00 53.25 247 GLN A O 1
ATOM 1925 N N . ILE A 1 248 ? -15.034 -10.084 6.503 1.00 58.41 248 ILE A N 1
ATOM 1926 C CA . ILE A 1 248 ? -15.594 -8.868 5.891 1.00 58.41 248 ILE A CA 1
ATOM 1927 C C . ILE A 1 248 ? -15.352 -8.922 4.377 1.00 58.41 248 ILE A C 1
ATOM 1929 O O . ILE A 1 248 ? -14.227 -9.169 3.945 1.00 58.41 248 ILE A O 1
ATOM 1933 N N . ASP A 1 249 ? -16.384 -8.658 3.571 1.00 57.16 249 ASP A N 1
ATOM 1934 C CA . ASP A 1 249 ? -16.218 -8.429 2.133 1.00 57.16 249 ASP A CA 1
ATOM 1935 C C . ASP A 1 249 ? -15.626 -7.029 1.902 1.00 57.16 249 ASP A C 1
ATOM 1937 O O . ASP A 1 249 ? -16.297 -6.003 2.068 1.00 57.16 249 ASP A O 1
ATOM 1941 N N . PHE A 1 250 ? -14.334 -6.987 1.578 1.00 58.78 250 PHE A N 1
ATOM 1942 C CA . PHE A 1 250 ? -13.602 -5.741 1.392 1.00 58.78 250 PHE A CA 1
ATOM 1943 C C . PHE A 1 250 ? -13.809 -5.103 0.009 1.00 58.78 250 PHE A C 1
ATOM 1945 O O . PHE A 1 250 ? -13.511 -3.917 -0.142 1.00 58.78 250 PHE A O 1
ATOM 1952 N N . GLU A 1 251 ? -14.390 -5.807 -0.975 1.00 53.59 251 GLU A N 1
ATOM 1953 C CA . GLU A 1 251 ? -14.677 -5.219 -2.297 1.00 53.59 251 GLU A CA 1
ATOM 1954 C C . GLU A 1 251 ? -15.674 -4.049 -2.191 1.00 53.59 251 GLU A C 1
ATOM 1956 O O . GLU A 1 251 ? -15.646 -3.105 -2.984 1.00 53.59 251 GLU A O 1
ATOM 1961 N N . VAL A 1 252 ? -16.511 -4.059 -1.149 1.00 54.81 252 VAL A N 1
ATOM 1962 C CA . VAL A 1 252 ? -17.484 -3.000 -0.845 1.00 54.81 252 VAL A CA 1
ATOM 1963 C C . VAL A 1 252 ? -16.812 -1.743 -0.262 1.00 54.81 252 VAL A C 1
ATOM 1965 O O . VAL A 1 252 ? -17.322 -0.634 -0.430 1.00 54.81 252 VAL A O 1
ATOM 1968 N N . LEU A 1 253 ? -15.647 -1.883 0.383 1.00 54.06 253 LEU A N 1
ATOM 1969 C CA . LEU A 1 253 ? -14.909 -0.786 1.032 1.00 54.06 253 LEU A CA 1
ATOM 1970 C C . LEU A 1 253 ? -14.085 0.063 0.051 1.00 54.06 253 LEU A C 1
ATOM 1972 O O . LEU A 1 253 ? -13.707 1.189 0.380 1.00 54.06 253 LEU A O 1
ATOM 1976 N N . ASP A 1 254 ? -13.834 -0.461 -1.148 1.00 43.81 254 ASP A N 1
ATOM 1977 C CA . ASP A 1 254 ? -13.097 0.200 -2.231 1.00 43.81 254 ASP A CA 1
ATOM 1978 C C . ASP A 1 254 ? -13.983 1.133 -3.089 1.00 43.81 254 ASP A C 1
ATOM 1980 O O . ASP A 1 254 ? -13.475 1.896 -3.919 1.00 43.81 254 ASP A O 1
ATOM 1984 N N . GLY A 1 255 ? -15.310 1.076 -2.901 1.00 41.06 255 GLY A N 1
ATOM 1985 C CA . GLY A 1 255 ? -16.322 1.704 -3.760 1.00 41.06 255 GLY A CA 1
ATOM 1986 C C . GLY A 1 255 ? -16.995 2.983 -3.239 1.00 41.06 255 GLY A C 1
ATOM 1987 O O . GLY A 1 255 ? -17.892 3.486 -3.920 1.00 41.06 255 GLY A O 1
ATOM 1988 N N . THR A 1 256 ? -16.600 3.517 -2.075 1.00 37.09 256 THR A N 1
ATOM 1989 C CA . THR A 1 256 ? -17.192 4.733 -1.463 1.00 37.09 256 THR A CA 1
ATOM 1990 C C . THR A 1 256 ? -16.222 5.899 -1.330 1.00 37.09 256 THR A C 1
ATOM 1992 O O . THR A 1 256 ? -15.117 5.694 -0.779 1.00 37.09 256 THR A O 1
#

InterPro domains:
  IPR032675 Leucine-rich repeat domain superfamily [G3DSA:3.80.10.10] (1-212)

Foldseek 3Di:
DQAQEDEAECVDPVSLVVLQVLLPDAAQPRARHAYYAYECPQDDPSSLVSVLSNQQGHYHFQNYQEYHYANAADLLSVLSSCQSNQARYAYYAYHYEHPVPQQEDDLPSHDARQNYQEDAYHYHAAHEYELVSLLVNLVSHNQLCNRAYDHDARYAYDDDPVSVLSSLQSNLSNLNYAKDKFWHPADNDDPVSVVCSQVPRVVCQNAWEDERTIIITGNDHDPPFDFVCVVPVPDPPRGRYGYDPDDDDCVVVVPD

pLDDT: mean 81.16, std 13.24, range [37.09, 97.69]

Secondary structure (DSSP, 8-state):
----EEEEETTSHHHHHHHHHHHTSPTTSBTT--EEEEE-TT--HHHHHHHHIIIIIIBPTT--SEEEEEEE--HHHHHHHHHTTTTT--EEEEEEE--SS--B--TTSSPP-TT-SEEEEEEES-EEEEHHHHHHHHHT-S-GGG--EEEEEEEEEE--HHHHHHHHHHHTT-TT-SEEEEEESS----HHHHHHIIIIISTT--EEEEETTEEEEESS--TTS--HHHH-TT-TT--SEEEESSPP-GGGTT--